Protein AF-A0A660L346-F1 (afdb_monomer_lite)

Structure (mmCIF, N/CA/C/O backbone):
data_AF-A0A660L346-F1
#
_entry.id   AF-A0A660L346-F1
#
loop_
_atom_site.group_PDB
_atom_site.id
_atom_site.type_symbol
_atom_site.label_atom_id
_atom_site.label_alt_id
_atom_site.label_comp_id
_atom_site.label_asym_id
_atom_site.label_entity_id
_atom_site.label_seq_id
_atom_site.pdbx_PDB_ins_code
_atom_site.Cartn_x
_atom_site.Cartn_y
_atom_site.Cartn_z
_atom_site.occupancy
_atom_site.B_iso_or_equiv
_atom_site.auth_seq_id
_atom_site.auth_comp_id
_atom_site.auth_asym_id
_atom_site.auth_atom_id
_atom_site.pdbx_PDB_model_num
ATOM 1 N N . MET A 1 1 ? 14.982 -7.086 4.900 1.00 79.62 1 MET A N 1
ATOM 2 C CA . MET A 1 1 ? 13.764 -7.040 5.743 1.00 79.62 1 MET A CA 1
ATOM 3 C C . MET A 1 1 ? 13.087 -8.394 5.639 1.00 79.62 1 MET A C 1
ATOM 5 O O . MET A 1 1 ? 12.382 -8.643 4.672 1.00 79.62 1 MET A O 1
ATOM 9 N N . THR A 1 2 ? 13.269 -9.256 6.639 1.00 86.12 2 THR A N 1
ATOM 10 C CA . THR A 1 2 ? 12.765 -10.635 6.571 1.00 86.12 2 THR A CA 1
ATOM 11 C C . THR A 1 2 ? 11.239 -10.721 6.733 1.00 86.12 2 THR A C 1
ATOM 13 O O . THR A 1 2 ? 10.626 -9.830 7.344 1.00 86.12 2 THR A O 1
ATOM 16 N N . PRO A 1 3 ? 10.594 -11.823 6.297 1.00 85.12 3 PRO A N 1
ATOM 17 C CA . PRO A 1 3 ? 9.156 -12.030 6.476 1.00 85.12 3 PRO A CA 1
ATOM 18 C C . PRO A 1 3 ? 8.691 -11.912 7.934 1.00 85.12 3 PRO A C 1
ATOM 20 O O . PRO A 1 3 ? 7.602 -11.389 8.193 1.00 85.12 3 PRO A O 1
ATOM 23 N N . ALA A 1 4 ? 9.516 -12.377 8.879 1.00 86.56 4 ALA A N 1
ATOM 24 C CA . ALA A 1 4 ? 9.255 -12.290 10.312 1.00 86.56 4 ALA A CA 1
ATOM 25 C C . ALA A 1 4 ? 9.285 -10.835 10.800 1.00 86.56 4 ALA A C 1
ATOM 27 O O . ALA A 1 4 ? 8.337 -10.393 11.454 1.00 86.56 4 ALA A O 1
ATOM 28 N N . ARG A 1 5 ? 10.307 -10.055 10.411 1.00 86.81 5 ARG A N 1
ATOM 29 C CA . ARG A 1 5 ? 10.391 -8.623 10.745 1.00 86.81 5 ARG A CA 1
ATOM 30 C C . ARG A 1 5 ? 9.214 -7.841 10.175 1.00 86.81 5 ARG A C 1
ATOM 32 O O . ARG A 1 5 ? 8.630 -7.042 10.901 1.00 86.81 5 ARG A O 1
ATOM 39 N N . LEU A 1 6 ? 8.797 -8.123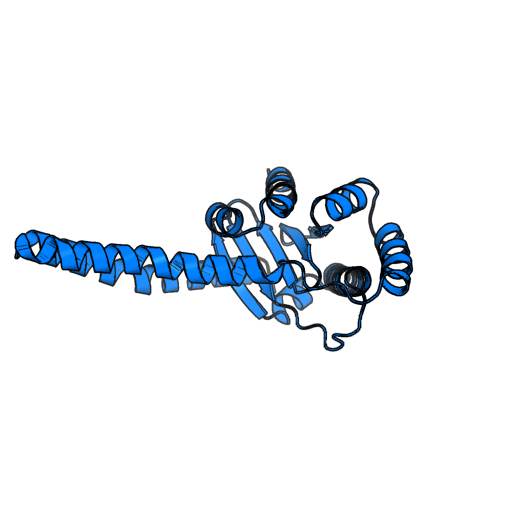 8.940 1.00 87.06 6 LEU A N 1
ATOM 40 C CA . LEU A 1 6 ? 7.619 -7.495 8.334 1.00 87.06 6 LEU A CA 1
ATOM 41 C C . LEU A 1 6 ? 6.352 -7.718 9.186 1.00 87.06 6 LEU A C 1
ATOM 43 O O . LEU A 1 6 ? 5.562 -6.794 9.399 1.00 87.06 6 LEU A O 1
ATOM 47 N N . SER A 1 7 ? 6.176 -8.936 9.715 1.00 87.81 7 SER A N 1
ATOM 48 C CA . SER A 1 7 ? 5.046 -9.275 10.588 1.00 87.81 7 SER A CA 1
ATOM 49 C C . SER A 1 7 ? 5.104 -8.534 11.928 1.00 87.81 7 SER A C 1
ATOM 51 O O . SER A 1 7 ? 4.085 -8.008 12.381 1.00 87.81 7 SER A O 1
ATOM 53 N N . THR A 1 8 ? 6.293 -8.410 12.525 1.00 88.25 8 THR A N 1
ATOM 54 C CA . THR A 1 8 ? 6.511 -7.644 13.756 1.00 88.25 8 THR A CA 1
ATOM 55 C C . THR A 1 8 ? 6.221 -6.165 13.531 1.00 88.25 8 THR A C 1
ATOM 57 O O . THR A 1 8 ? 5.455 -5.584 14.292 1.00 88.25 8 THR A O 1
ATOM 60 N N . TYR A 1 9 ? 6.715 -5.573 12.441 1.00 87.00 9 TYR A N 1
ATOM 61 C CA . TYR A 1 9 ? 6.409 -4.187 12.071 1.00 87.00 9 TYR A CA 1
ATOM 62 C C . TYR A 1 9 ? 4.904 -3.963 11.887 1.00 87.00 9 TYR A C 1
ATOM 64 O O . TYR A 1 9 ? 4.355 -2.982 12.387 1.00 87.00 9 TYR A O 1
ATOM 72 N N . ALA A 1 10 ? 4.204 -4.893 11.227 1.00 87.75 10 ALA A N 1
ATOM 73 C CA . ALA A 1 10 ? 2.752 -4.818 11.080 1.00 87.75 10 ALA A CA 1
ATOM 74 C C . ALA A 1 10 ? 2.022 -4.873 12.433 1.00 87.75 10 ALA A C 1
ATOM 76 O O . ALA A 1 10 ? 1.019 -4.174 12.622 1.00 87.75 10 ALA A O 1
ATOM 77 N N . ARG A 1 11 ? 2.500 -5.700 13.373 1.00 90.31 11 ARG A N 1
ATOM 78 C CA . ARG A 1 11 ? 1.961 -5.784 14.738 1.00 90.31 11 ARG A CA 1
ATOM 79 C C . ARG A 1 11 ? 2.219 -4.496 15.505 1.00 90.31 11 ARG A C 1
ATOM 81 O O . ARG A 1 11 ? 1.256 -3.941 16.020 1.00 90.31 11 ARG A O 1
ATOM 88 N N . SER A 1 12 ? 3.443 -3.975 15.494 1.00 90.25 12 SER A N 1
ATOM 89 C CA . SER A 1 12 ? 3.786 -2.694 16.122 1.00 90.25 12 SER A CA 1
ATOM 90 C C . SER A 1 12 ? 2.916 -1.560 15.589 1.00 90.25 12 SER A C 1
ATOM 92 O O . SER A 1 12 ? 2.326 -0.829 16.374 1.00 90.25 12 SER A O 1
ATOM 94 N N . TRP A 1 13 ? 2.716 -1.481 14.270 1.00 89.44 13 TRP A N 1
ATOM 95 C CA . TRP A 1 13 ? 1.821 -0.486 13.674 1.00 89.44 13 TRP A CA 1
ATOM 96 C C . TRP A 1 13 ? 0.377 -0.636 14.160 1.00 89.44 13 TRP A C 1
ATOM 98 O O . TRP A 1 13 ? -0.299 0.345 14.462 1.00 89.44 13 TRP A O 1
ATOM 108 N N . THR A 1 14 ? -0.100 -1.879 14.261 1.00 90.25 14 THR A N 1
ATOM 109 C CA . THR A 1 14 ? -1.443 -2.170 14.779 1.00 90.25 14 THR A CA 1
ATOM 110 C C . THR A 1 14 ? -1.557 -1.745 16.244 1.00 90.25 14 THR A C 1
ATOM 112 O O . THR A 1 14 ? -2.532 -1.095 16.600 1.00 90.25 14 THR A O 1
ATOM 115 N N . LEU A 1 15 ? -0.552 -2.050 17.070 1.00 92.94 15 LEU A N 1
ATOM 116 C CA . LEU A 1 15 ? -0.498 -1.664 18.479 1.00 92.94 15 LEU A CA 1
ATOM 117 C C . LEU A 1 15 ? -0.493 -0.144 18.648 1.00 92.94 15 LEU A C 1
ATOM 119 O O . LEU A 1 15 ? -1.268 0.366 19.448 1.00 92.94 15 LEU A O 1
ATOM 123 N N . THR A 1 16 ? 0.295 0.589 17.858 1.00 90.50 16 THR A N 1
ATOM 124 C CA . THR A 1 16 ? 0.295 2.059 17.883 1.00 90.50 16 THR A CA 1
ATOM 125 C C . THR A 1 16 ? -1.077 2.625 17.520 1.00 90.50 16 THR A C 1
ATOM 127 O O . THR A 1 16 ? -1.571 3.508 18.215 1.00 90.50 16 THR A O 1
ATOM 130 N N . MET A 1 17 ? -1.736 2.092 16.482 1.00 91.12 17 MET A N 1
ATOM 131 C CA . MET A 1 17 ? -3.095 2.524 16.127 1.00 91.12 17 MET A CA 1
ATOM 132 C C . MET A 1 17 ? -4.097 2.219 17.248 1.00 91.12 17 MET A C 1
ATOM 134 O O . MET A 1 17 ? -4.922 3.065 17.577 1.00 91.12 17 MET A O 1
ATOM 138 N N . VAL A 1 18 ? -4.027 1.030 17.854 1.00 92.81 18 VAL A N 1
ATOM 139 C CA . VAL A 1 18 ? -4.895 0.635 18.976 1.00 92.81 18 VAL A CA 1
ATOM 140 C C . VAL A 1 18 ? -4.677 1.557 20.176 1.00 92.81 18 VAL A C 1
ATOM 142 O O . VAL A 1 18 ? -5.651 2.059 20.728 1.00 92.81 18 VAL A O 1
ATOM 145 N N . ALA A 1 19 ? -3.423 1.851 20.524 1.00 93.94 19 ALA A N 1
ATOM 146 C CA . ALA A 1 19 ? -3.072 2.755 21.615 1.00 93.94 19 ALA A CA 1
ATOM 147 C C . ALA A 1 19 ? -3.569 4.193 21.387 1.00 93.94 19 ALA A C 1
ATOM 149 O O . ALA A 1 19 ? -3.865 4.889 22.350 1.00 93.94 19 ALA A O 1
ATOM 150 N N . GLN A 1 20 ? -3.699 4.636 20.133 1.00 91.38 20 GLN A N 1
ATOM 151 C CA . GLN A 1 20 ? -4.270 5.946 19.801 1.00 91.38 20 GLN A CA 1
ATOM 152 C C . GLN A 1 20 ? -5.808 5.945 19.807 1.00 91.38 20 GLN A C 1
ATOM 154 O O . GLN A 1 20 ? -6.429 6.910 20.243 1.00 91.38 20 GLN A O 1
ATOM 159 N N . VAL A 1 21 ? -6.437 4.876 19.311 1.00 94.06 21 VAL A N 1
ATOM 160 C CA . VAL A 1 21 ? -7.890 4.811 19.082 1.00 94.06 21 VAL A CA 1
ATOM 161 C C . VAL A 1 21 ? -8.665 4.407 20.337 1.00 94.06 21 VAL A C 1
ATOM 163 O O . VAL A 1 21 ? -9.704 4.999 20.625 1.00 94.06 21 VAL A O 1
ATOM 166 N N . VAL A 1 22 ? -8.182 3.415 21.092 1.00 95.94 22 VAL A N 1
ATOM 167 C CA . VAL A 1 22 ? -8.904 2.861 22.251 1.00 95.94 22 VAL A CA 1
ATOM 168 C C . VAL A 1 22 ? -9.164 3.909 23.336 1.00 95.94 22 VAL A C 1
ATOM 170 O O . VAL A 1 22 ? -10.310 3.984 23.775 1.00 95.94 22 VAL A O 1
ATOM 173 N N . PRO A 1 23 ? -8.198 4.763 23.735 1.00 96.62 23 PRO A N 1
ATOM 174 C CA . PRO A 1 23 ? -8.467 5.797 24.730 1.00 96.62 23 PRO A CA 1
ATOM 175 C C . PRO A 1 23 ? -9.565 6.772 24.294 1.00 96.62 23 PRO A C 1
ATOM 177 O O . PRO A 1 23 ? -10.434 7.106 25.092 1.00 96.62 23 PRO A O 1
ATOM 180 N N . LEU A 1 24 ? -9.587 7.177 23.018 1.00 94.19 24 LEU A N 1
ATOM 181 C CA . LEU A 1 24 ? -10.613 8.086 22.490 1.00 94.19 24 LEU A CA 1
ATOM 182 C C . LEU A 1 24 ? -12.011 7.462 22.552 1.00 94.19 24 LEU A C 1
ATOM 184 O O . LEU A 1 24 ? -12.966 8.122 22.958 1.00 94.19 24 LEU A O 1
ATOM 188 N N . VAL A 1 25 ? -12.128 6.183 22.188 1.00 95.44 25 VAL A N 1
ATOM 189 C CA . VAL A 1 25 ? -13.396 5.442 22.260 1.00 95.44 25 VAL A CA 1
ATOM 190 C C . VAL A 1 25 ? -13.829 5.231 23.713 1.00 95.44 25 VAL A C 1
ATOM 192 O O . VAL A 1 25 ? -15.001 5.418 24.028 1.00 95.44 25 VAL A O 1
ATOM 195 N N . ALA A 1 26 ? -12.895 4.889 24.605 1.00 96.12 26 ALA A N 1
ATOM 196 C CA . ALA A 1 26 ? -13.177 4.689 26.024 1.00 96.12 26 ALA A CA 1
ATOM 197 C C . ALA A 1 26 ? -13.684 5.977 26.689 1.00 96.12 26 ALA A C 1
ATOM 199 O O . ALA A 1 26 ? -14.695 5.950 27.387 1.00 96.12 26 ALA A O 1
ATOM 200 N N . VAL A 1 27 ? -13.040 7.118 26.416 1.00 95.69 27 VAL A N 1
ATOM 201 C CA . VAL A 1 27 ? -13.487 8.424 26.922 1.00 95.69 27 VAL A CA 1
ATOM 202 C C . VAL A 1 27 ? -14.844 8.805 26.329 1.00 95.69 27 VAL A C 1
ATOM 204 O O . VAL A 1 27 ? -15.707 9.281 27.061 1.00 95.69 27 VAL A O 1
ATOM 207 N N . ALA A 1 28 ? -15.082 8.557 25.037 1.00 93.81 28 ALA A N 1
ATOM 208 C CA . ALA A 1 28 ? -16.385 8.809 24.423 1.00 93.81 28 ALA A CA 1
ATOM 209 C C . ALA A 1 28 ? -17.509 8.000 25.096 1.00 93.81 28 ALA A C 1
ATOM 211 O O . ALA A 1 28 ? -18.559 8.558 25.411 1.00 93.81 28 ALA A O 1
ATOM 212 N N . ALA A 1 29 ? -17.279 6.710 25.361 1.00 94.19 29 ALA A N 1
ATOM 213 C CA . ALA A 1 29 ? -18.234 5.858 26.065 1.00 94.19 29 ALA A CA 1
ATOM 214 C C . ALA A 1 29 ? -18.486 6.359 27.496 1.00 94.19 29 ALA A C 1
ATOM 216 O O . ALA A 1 29 ? -19.639 6.506 27.898 1.00 94.19 29 ALA A O 1
ATOM 217 N N . LEU A 1 30 ? -17.418 6.700 28.226 1.00 95.62 30 LEU A N 1
ATOM 218 C CA . LEU A 1 30 ? -17.515 7.236 29.582 1.00 95.62 30 LEU A CA 1
ATOM 219 C C . LEU A 1 30 ? -18.351 8.525 29.621 1.00 95.62 30 LEU A C 1
ATOM 221 O O . LEU A 1 30 ? -19.259 8.642 30.442 1.00 95.62 30 LEU A O 1
ATOM 225 N N . LEU A 1 31 ? -18.111 9.458 28.695 1.00 92.62 31 LEU A N 1
ATOM 226 C CA . LEU A 1 31 ? -18.866 10.711 28.606 1.00 92.62 31 LEU A CA 1
ATOM 227 C C . LEU A 1 31 ? -20.364 10.476 28.405 1.00 92.62 31 LEU A C 1
ATOM 229 O O . LEU A 1 31 ? -21.167 11.089 29.102 1.00 92.62 31 LEU A O 1
ATOM 233 N N . VAL A 1 32 ? -20.743 9.566 27.504 1.00 92.88 32 VAL A N 1
ATOM 234 C CA . VAL A 1 32 ? -22.157 9.237 27.259 1.00 92.88 32 VAL A CA 1
ATOM 235 C C . VAL A 1 32 ? -22.801 8.599 28.491 1.00 92.88 32 VAL A C 1
ATOM 237 O O . VAL A 1 32 ? -23.946 8.921 28.801 1.00 92.88 32 VAL A O 1
ATOM 240 N N . THR A 1 33 ? -22.076 7.734 29.213 1.00 93.94 33 THR A N 1
ATOM 241 C CA . THR A 1 33 ? -22.603 7.083 30.425 1.00 93.94 33 THR A CA 1
ATOM 242 C C . THR A 1 33 ? -22.777 8.035 31.605 1.00 93.94 33 THR A C 1
ATOM 244 O O . THR A 1 33 ? -23.755 7.909 32.334 1.00 93.94 33 THR A O 1
ATOM 247 N N . LEU A 1 34 ? -21.852 8.983 31.801 1.00 93.88 34 LEU A N 1
ATOM 248 C CA . LEU A 1 34 ? -21.891 9.900 32.943 1.00 93.88 34 LEU A CA 1
ATOM 249 C C . LEU A 1 34 ? -22.807 11.099 32.698 1.00 93.88 34 LEU A C 1
ATOM 251 O O . LEU A 1 34 ? -23.472 11.559 33.622 1.00 93.88 34 LEU A O 1
ATOM 255 N N . HIS A 1 35 ? -22.813 11.642 31.478 1.00 92.19 35 HIS A N 1
ATOM 256 C CA . HIS A 1 35 ? -23.527 12.878 31.186 1.00 92.19 35 HIS A CA 1
ATOM 257 C C . HIS A 1 35 ? -24.035 12.895 29.733 1.00 92.19 35 HIS A C 1
ATOM 259 O O . HIS A 1 35 ? -23.292 13.273 28.827 1.00 92.19 35 HIS A O 1
ATOM 265 N N . PRO A 1 36 ? -25.317 12.575 29.469 1.00 84.50 36 PRO A N 1
ATOM 266 C CA . PRO A 1 36 ? -25.854 12.460 28.106 1.00 84.50 36 PRO A CA 1
ATOM 267 C C . PRO A 1 36 ? -25.703 13.732 27.259 1.00 84.50 36 PRO A C 1
ATOM 269 O O . PRO A 1 36 ? -25.529 13.663 26.046 1.00 84.50 36 PRO A O 1
ATOM 272 N N . VAL A 1 37 ? -25.694 14.909 27.895 1.00 89.31 37 VAL A N 1
ATOM 273 C CA . VAL A 1 37 ? -25.454 16.203 27.223 1.00 89.31 37 VAL A CA 1
ATOM 274 C C . VAL A 1 37 ? -24.047 16.282 26.604 1.00 89.31 37 VAL A C 1
ATOM 276 O O . VAL A 1 37 ? -23.843 16.981 25.613 1.00 89.31 37 VAL A O 1
ATOM 279 N N . ALA A 1 38 ? -23.079 15.507 27.108 1.00 90.62 38 ALA A N 1
ATOM 280 C CA . ALA A 1 38 ? -21.740 15.398 26.533 1.00 90.62 38 ALA A CA 1
ATOM 281 C C . ALA A 1 38 ? -21.688 14.540 25.250 1.00 90.62 38 ALA A C 1
ATOM 283 O O . ALA A 1 38 ? -20.604 14.333 24.701 1.00 90.62 38 ALA A O 1
ATOM 284 N N . ALA A 1 39 ? -22.832 14.073 24.728 1.00 90.56 39 ALA A N 1
ATOM 285 C CA . ALA A 1 39 ? -22.905 13.294 23.491 1.00 90.56 39 ALA A CA 1
ATOM 286 C C . ALA A 1 39 ? -22.208 13.980 22.305 1.00 90.56 39 ALA A C 1
ATOM 288 O O . ALA A 1 39 ? -21.531 13.312 21.526 1.00 90.56 39 ALA A O 1
ATOM 289 N N . VAL A 1 40 ? -22.294 15.311 22.192 1.00 91.75 40 VAL A N 1
ATOM 290 C CA . VAL A 1 40 ? -21.596 16.065 21.133 1.00 91.75 40 VAL A CA 1
ATOM 291 C C . VAL A 1 40 ? -20.077 15.879 21.231 1.00 91.75 40 VAL A C 1
ATOM 293 O O . VAL A 1 40 ? -19.415 15.612 20.228 1.00 91.75 40 VAL A O 1
ATOM 296 N N . VAL A 1 41 ? -19.518 15.947 22.441 1.00 94.25 41 VAL A N 1
ATOM 297 C CA . VAL A 1 41 ? -18.080 15.746 22.681 1.00 94.25 41 VAL A CA 1
ATOM 298 C C . VAL A 1 41 ? -17.682 14.297 22.391 1.00 94.25 41 VAL A C 1
ATOM 300 O O . VAL A 1 41 ? -16.666 14.057 21.740 1.00 94.25 41 VAL A O 1
ATOM 303 N N . ALA A 1 42 ? -18.506 13.327 22.795 1.00 92.88 42 ALA A N 1
ATOM 304 C CA . ALA A 1 42 ? -18.280 11.917 22.487 1.00 92.88 42 ALA A CA 1
ATOM 305 C C . ALA A 1 42 ? -18.243 11.655 20.970 1.00 92.88 42 ALA A C 1
ATOM 307 O O . ALA A 1 42 ? -17.345 10.965 20.486 1.00 92.88 42 ALA A O 1
ATOM 308 N N . VAL A 1 43 ? -19.151 12.264 20.197 1.00 95.06 43 VAL A N 1
ATOM 309 C CA . VAL A 1 43 ? -19.145 12.186 18.726 1.00 95.06 43 VAL A CA 1
ATOM 310 C C . VAL A 1 43 ? -17.852 12.762 18.145 1.00 95.06 43 VAL A C 1
ATOM 312 O O . VAL A 1 43 ? -17.255 12.146 17.261 1.00 95.06 43 VAL A O 1
ATOM 315 N N . ILE A 1 44 ? -17.369 13.896 18.662 1.00 95.19 44 ILE A N 1
ATOM 316 C CA . ILE A 1 44 ? -16.095 14.489 18.227 1.00 95.19 44 ILE A CA 1
ATOM 317 C C . ILE A 1 44 ? -14.922 13.539 18.514 1.00 95.19 44 ILE A C 1
ATOM 319 O O . ILE A 1 44 ? -14.061 13.355 17.652 1.00 95.19 44 ILE A O 1
ATOM 323 N N . LEU A 1 45 ? -14.877 12.896 19.682 1.00 94.56 45 LEU A N 1
ATOM 324 C CA . LEU A 1 45 ? -13.822 11.929 20.017 1.00 94.56 45 LEU A CA 1
ATOM 325 C C . LEU A 1 45 ? -13.853 10.698 19.104 1.00 94.56 45 LEU A C 1
ATOM 327 O O . LEU A 1 45 ? -12.806 10.271 18.614 1.00 94.56 45 LEU A O 1
ATOM 331 N N . LEU A 1 46 ? -15.042 10.167 18.807 1.00 94.62 46 LEU A N 1
ATOM 332 C CA . LEU A 1 46 ? -15.205 9.072 17.847 1.00 94.62 46 LEU A CA 1
ATOM 333 C C . LEU A 1 46 ? -14.783 9.491 16.432 1.00 94.62 46 LEU A C 1
ATOM 335 O O . LEU A 1 46 ? -14.150 8.711 15.716 1.00 94.62 46 LEU A O 1
ATOM 339 N N . ALA A 1 47 ? -15.055 10.738 16.042 1.00 94.94 47 ALA A N 1
ATOM 340 C CA . ALA A 1 47 ? -14.564 11.284 14.784 1.00 94.94 47 ALA A CA 1
ATOM 341 C C . ALA A 1 47 ? -13.025 11.315 14.750 1.00 94.94 47 ALA A C 1
ATOM 343 O O . ALA A 1 47 ? -12.438 10.883 13.760 1.00 94.94 47 ALA A O 1
ATOM 344 N N . HIS A 1 48 ?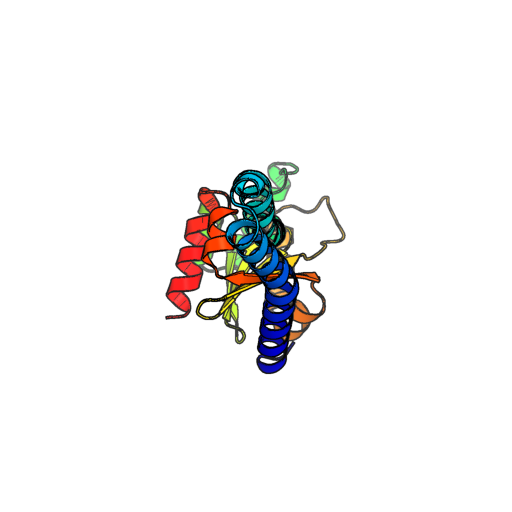 -12.351 11.723 15.831 1.00 92.56 48 HIS A N 1
ATOM 345 C CA . HIS A 1 48 ? -10.883 11.682 15.919 1.00 92.56 48 HIS A CA 1
ATOM 346 C C . HIS A 1 48 ? -10.336 10.251 15.854 1.00 92.56 48 HIS A C 1
ATOM 348 O O . HIS A 1 48 ? -9.401 9.980 15.095 1.00 92.56 48 HIS A O 1
ATOM 354 N N . ALA A 1 49 ? -10.968 9.324 16.579 1.00 92.69 49 ALA A N 1
ATOM 355 C CA . ALA A 1 49 ? -10.642 7.901 16.558 1.00 92.69 49 ALA A CA 1
ATOM 356 C C . ALA A 1 49 ? -10.726 7.308 15.138 1.00 92.69 49 ALA A C 1
ATOM 358 O O . ALA A 1 49 ? -9.954 6.418 14.779 1.00 92.69 49 ALA A O 1
ATOM 359 N N . TRP A 1 50 ? -11.624 7.832 14.301 1.00 91.94 50 TRP A N 1
ATOM 360 C CA . TRP A 1 50 ? -11.739 7.448 12.897 1.00 91.94 50 TRP A CA 1
ATOM 361 C C . TRP A 1 50 ? -10.752 8.176 11.971 1.00 91.94 50 TRP A C 1
ATOM 363 O O . TRP A 1 50 ? -10.168 7.555 11.080 1.00 91.94 50 TRP A O 1
ATOM 373 N N . VAL A 1 51 ? -10.559 9.486 12.156 1.00 93.44 51 VAL A N 1
ATOM 374 C CA . VAL A 1 51 ? -9.723 10.334 11.290 1.00 93.44 51 VAL A CA 1
ATOM 375 C C . VAL A 1 51 ? -8.254 9.922 11.348 1.00 93.44 51 VAL A C 1
ATOM 377 O O . VAL A 1 51 ? -7.616 9.859 10.297 1.00 93.44 51 VAL A O 1
ATOM 380 N N . ILE A 1 52 ? -7.726 9.591 12.531 1.00 90.44 52 ILE A N 1
ATOM 381 C CA . ILE A 1 52 ? -6.304 9.264 12.721 1.00 90.44 52 ILE A CA 1
ATOM 382 C C . ILE A 1 52 ? -5.857 8.097 11.811 1.00 90.44 52 ILE A C 1
ATOM 384 O O . ILE A 1 52 ? -4.990 8.327 10.958 1.00 90.44 52 ILE A O 1
ATOM 388 N N . PRO A 1 53 ? -6.457 6.885 11.868 1.00 89.62 53 PRO A N 1
ATOM 389 C CA . PRO A 1 53 ? -6.108 5.793 10.952 1.00 89.62 53 PRO A CA 1
ATOM 390 C C . PRO A 1 53 ? -6.226 6.174 9.473 1.00 89.62 53 PRO A C 1
ATOM 392 O O . PRO A 1 53 ? -5.457 5.707 8.629 1.00 89.62 53 PRO A O 1
ATOM 395 N N . GLU A 1 54 ? -7.176 7.048 9.156 1.00 93.19 54 GLU A N 1
ATOM 396 C CA . GLU A 1 54 ? -7.466 7.449 7.790 1.00 93.19 54 GLU A CA 1
ATOM 397 C C . GLU A 1 54 ? -6.458 8.442 7.217 1.00 93.19 54 GLU A C 1
ATOM 399 O O . GLU A 1 54 ? -6.222 8.431 6.004 1.00 93.19 54 GLU A O 1
ATOM 404 N N . LEU A 1 55 ? -5.832 9.255 8.070 1.00 92.44 55 LEU A N 1
ATOM 405 C CA . LEU A 1 55 ? -4.693 10.095 7.715 1.00 92.44 55 LEU A CA 1
ATOM 406 C C . LEU A 1 55 ? -3.458 9.242 7.421 1.00 92.44 55 LEU A C 1
ATOM 408 O O . LEU A 1 55 ? -2.809 9.456 6.395 1.00 92.44 55 LEU A O 1
ATOM 412 N N . TYR A 1 56 ? -3.175 8.232 8.248 1.00 91.38 56 TYR A N 1
ATOM 413 C CA . TYR A 1 56 ? -2.079 7.293 7.995 1.00 91.38 56 TYR A CA 1
ATOM 414 C C . TYR A 1 56 ? -2.302 6.489 6.708 1.00 91.38 56 TYR A C 1
ATOM 416 O O . TYR A 1 56 ? -1.394 6.387 5.883 1.00 91.38 56 TYR A O 1
ATOM 424 N N . ALA A 1 57 ? -3.522 6.001 6.464 1.00 92.56 57 ALA A N 1
ATOM 425 C CA . ALA A 1 57 ? -3.861 5.330 5.209 1.00 92.56 57 ALA A CA 1
ATOM 426 C C . ALA A 1 57 ? -3.743 6.268 3.995 1.00 92.56 57 ALA A C 1
ATOM 428 O O . ALA A 1 57 ? -3.296 5.849 2.929 1.00 92.56 57 ALA A O 1
ATOM 429 N N . ASN A 1 58 ? -4.103 7.548 4.142 1.00 93.31 58 ASN A N 1
ATOM 430 C CA . ASN A 1 58 ? -3.915 8.550 3.093 1.00 93.31 58 ASN A CA 1
ATOM 431 C C . ASN A 1 58 ? -2.428 8.833 2.829 1.00 93.31 58 ASN A C 1
ATOM 433 O O . ASN A 1 58 ? -2.038 8.979 1.673 1.00 93.31 58 ASN A O 1
ATOM 437 N N . ARG A 1 59 ? -1.586 8.870 3.871 1.00 91.56 59 ARG A N 1
ATOM 438 C CA . ARG A 1 59 ? -0.124 8.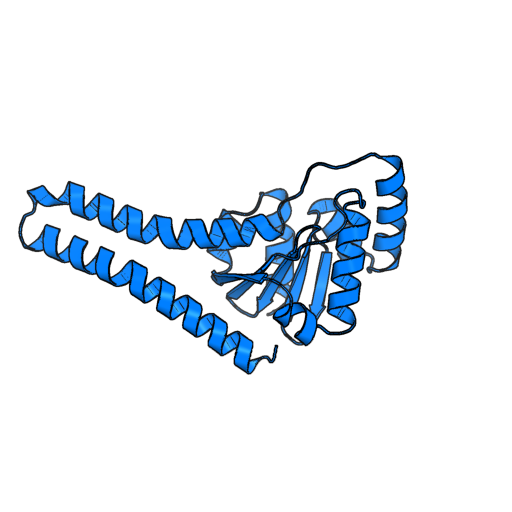974 3.729 1.00 91.56 59 ARG A CA 1
ATOM 439 C C . ARG A 1 59 ? 0.437 7.778 2.964 1.00 91.56 59 ARG A C 1
ATOM 441 O O . ARG A 1 59 ? 1.200 7.978 2.027 1.00 91.56 59 ARG A O 1
ATOM 448 N N . GLY A 1 60 ? -0.014 6.571 3.303 1.00 91.50 60 GLY A N 1
ATOM 449 C CA . GLY A 1 60 ? 0.326 5.347 2.583 1.00 91.50 60 GLY A CA 1
ATOM 450 C C . GLY A 1 60 ? -0.114 5.373 1.117 1.00 91.50 60 GLY A C 1
ATOM 451 O O . GLY A 1 60 ? 0.683 5.100 0.234 1.00 91.50 60 GLY A O 1
ATOM 452 N N . ALA A 1 61 ? -1.349 5.785 0.823 1.00 92.25 61 ALA A N 1
ATOM 453 C CA . ALA A 1 61 ? -1.840 5.884 -0.554 1.00 92.25 61 ALA A CA 1
ATOM 454 C C . ALA A 1 61 ? -1.096 6.942 -1.390 1.00 92.25 61 ALA A C 1
ATOM 456 O O . ALA A 1 61 ? -0.982 6.799 -2.604 1.00 92.25 61 ALA A O 1
ATOM 457 N N . LYS A 1 62 ? -0.580 8.007 -0.760 1.00 92.19 62 LYS A N 1
ATOM 458 C CA . LYS A 1 62 ? 0.192 9.055 -1.444 1.00 92.19 62 LYS A CA 1
ATOM 459 C C . LYS A 1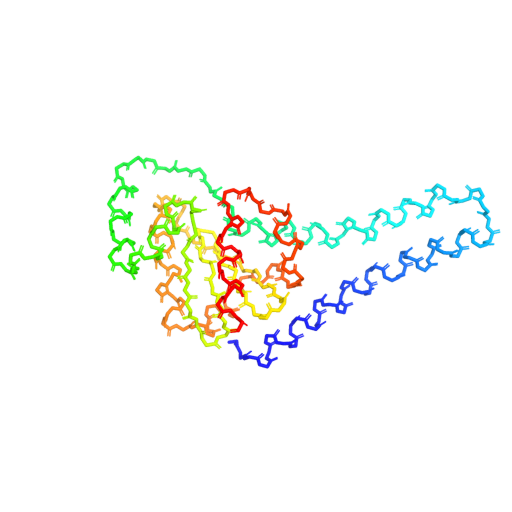 62 ? 1.537 8.566 -1.991 1.00 92.19 62 LYS A C 1
ATOM 461 O O . LYS A 1 62 ? 2.038 9.217 -2.899 1.00 92.19 62 LYS A O 1
ATOM 466 N N . VAL A 1 63 ? 2.091 7.448 -1.507 1.00 91.06 63 VAL A N 1
ATOM 467 C CA . VAL A 1 63 ? 3.402 6.951 -1.981 1.00 91.06 63 VAL A CA 1
ATOM 468 C C . VAL A 1 63 ? 3.381 6.489 -3.439 1.00 91.06 63 VAL A C 1
ATOM 470 O O . VAL A 1 63 ? 4.424 6.431 -4.070 1.00 91.06 63 VAL A O 1
ATOM 473 N N . VAL A 1 64 ? 2.198 6.192 -3.982 1.00 90.94 64 VAL A N 1
ATOM 474 C CA . VAL A 1 64 ? 2.019 5.761 -5.377 1.00 90.94 64 VAL A CA 1
ATOM 475 C C . VAL A 1 64 ? 1.158 6.723 -6.194 1.00 90.94 64 VAL A C 1
ATOM 477 O O . VAL A 1 64 ? 0.759 6.401 -7.311 1.00 90.94 64 VAL A O 1
ATOM 480 N N . LYS A 1 65 ? 0.822 7.903 -5.654 1.00 84.44 65 LYS A N 1
ATOM 481 C CA . LYS A 1 65 ? 0.041 8.878 -6.422 1.00 84.44 65 LYS A CA 1
ATOM 482 C C . LYS A 1 65 ? 0.880 9.426 -7.579 1.00 84.44 65 LYS A C 1
ATOM 484 O O . LYS A 1 65 ? 2.045 9.745 -7.343 1.00 84.44 65 LYS A O 1
ATOM 489 N N . PRO A 1 66 ? 0.283 9.594 -8.774 1.00 79.94 66 PRO A N 1
ATOM 490 C CA . PRO A 1 66 ? 0.988 10.187 -9.897 1.00 79.94 66 PRO A CA 1
ATOM 491 C C . PRO A 1 66 ? 1.445 11.605 -9.550 1.00 79.94 66 PRO A C 1
ATOM 493 O O . PRO A 1 66 ? 0.712 12.372 -8.916 1.00 79.94 66 PRO A O 1
ATOM 496 N N . ARG A 1 67 ? 2.653 11.938 -9.973 1.00 78.75 67 ARG A N 1
ATOM 497 C CA . ARG A 1 67 ? 3.259 13.261 -9.987 1.00 78.75 67 ARG A CA 1
ATOM 498 C C . ARG A 1 67 ? 3.040 13.891 -11.361 1.00 78.75 67 ARG A C 1
ATOM 500 O O . ARG A 1 67 ? 2.645 13.232 -12.323 1.00 78.75 67 ARG A O 1
ATOM 507 N N . ALA A 1 68 ? 3.240 15.203 -11.435 1.00 68.88 68 ALA A N 1
ATOM 508 C CA . ALA A 1 68 ? 3.170 15.918 -12.702 1.00 68.88 68 ALA A CA 1
ATOM 509 C C . ALA A 1 68 ? 4.255 15.389 -13.657 1.00 68.88 68 ALA A C 1
ATOM 511 O O . ALA A 1 68 ? 5.403 15.206 -13.250 1.00 68.88 68 ALA A O 1
ATOM 512 N N . ARG A 1 69 ? 3.874 15.122 -14.911 1.00 67.56 69 ARG A N 1
ATOM 513 C CA . ARG A 1 69 ? 4.794 14.655 -15.955 1.00 67.56 69 ARG A CA 1
ATOM 514 C C . ARG A 1 69 ? 5.681 15.806 -16.424 1.00 67.56 69 ARG A C 1
ATOM 516 O O . ARG A 1 69 ? 5.202 16.927 -16.567 1.00 67.56 69 ARG A O 1
ATOM 523 N N . MET A 1 70 ? 6.949 15.505 -16.685 1.00 64.50 70 MET A N 1
ATOM 524 C CA . MET A 1 70 ? 7.939 16.446 -17.209 1.00 64.50 70 MET A CA 1
ATOM 525 C C . MET A 1 70 ? 8.294 16.021 -18.638 1.00 64.50 70 MET A C 1
ATOM 527 O O . MET A 1 70 ? 8.983 15.023 -18.799 1.00 64.50 70 MET A O 1
ATOM 531 N N . GLY A 1 71 ? 7.816 16.761 -19.647 1.00 67.94 71 GLY A N 1
ATOM 532 C CA . GLY A 1 71 ? 8.141 16.550 -21.070 1.00 67.94 71 GLY A CA 1
ATOM 533 C C . GLY A 1 71 ? 7.604 15.246 -21.687 1.00 67.94 71 GLY A C 1
ATOM 534 O O . GLY A 1 71 ? 7.597 14.192 -21.062 1.00 67.94 71 GLY A O 1
ATOM 535 N N . GLU A 1 72 ? 7.138 15.296 -22.936 1.00 74.50 72 GLU A N 1
ATOM 536 C CA . GLU A 1 72 ? 6.556 14.114 -23.598 1.00 74.50 72 GLU A CA 1
ATOM 537 C C . GLU A 1 72 ? 7.606 13.193 -24.237 1.00 74.50 72 GLU A C 1
ATOM 539 O O . GLU A 1 72 ? 7.435 11.972 -24.224 1.00 74.50 72 GLU A O 1
ATOM 544 N N . ASP A 1 73 ? 8.703 13.750 -24.758 1.00 80.81 73 ASP A N 1
ATOM 545 C CA . ASP A 1 73 ? 9.697 12.971 -25.508 1.00 80.81 73 ASP A CA 1
ATOM 546 C C . ASP A 1 73 ? 10.576 12.074 -24.615 1.00 80.81 73 ASP A C 1
ATOM 548 O O . ASP A 1 73 ? 10.677 10.879 -24.912 1.00 80.81 73 ASP A O 1
ATOM 552 N N . PRO A 1 74 ? 11.144 12.552 -23.485 1.00 83.44 74 PRO A N 1
ATOM 553 C CA . PRO A 1 74 ? 11.901 11.690 -22.572 1.00 83.44 74 PRO A CA 1
ATOM 554 C C . PRO A 1 74 ? 11.033 10.591 -21.946 1.00 83.44 74 PRO A C 1
ATOM 556 O O . PRO A 1 74 ? 11.483 9.460 -21.769 1.00 83.44 74 PRO A O 1
ATOM 559 N N . GLU A 1 75 ? 9.764 10.899 -21.657 1.00 88.12 75 GLU A N 1
ATOM 560 C CA . GLU A 1 75 ? 8.811 9.929 -21.118 1.00 88.12 75 GLU A CA 1
ATOM 561 C C . GLU A 1 75 ? 8.494 8.821 -22.124 1.00 88.12 75 GLU A C 1
ATOM 563 O O . GLU A 1 75 ? 8.365 7.666 -21.728 1.00 88.12 75 GLU A O 1
ATOM 568 N N . ARG A 1 76 ? 8.408 9.131 -23.423 1.00 87.44 76 ARG A N 1
ATOM 569 C CA . ARG A 1 76 ? 8.140 8.126 -24.461 1.00 87.44 76 ARG A CA 1
ATOM 570 C C . ARG A 1 76 ? 9.256 7.086 -24.550 1.00 87.44 76 ARG A C 1
ATOM 572 O O . ARG A 1 76 ? 8.963 5.894 -24.619 1.00 87.44 76 ARG A O 1
ATOM 579 N N . THR A 1 77 ? 10.511 7.529 -24.515 1.00 88.69 77 THR A N 1
ATOM 580 C CA . THR A 1 77 ? 11.682 6.639 -24.534 1.00 88.69 77 THR A CA 1
ATOM 581 C C . THR A 1 77 ? 11.757 5.795 -23.264 1.00 88.69 77 THR A C 1
ATOM 583 O O . THR A 1 77 ? 11.867 4.573 -23.345 1.00 88.69 77 THR A O 1
ATOM 586 N N . ALA A 1 78 ? 11.608 6.424 -22.095 1.00 88.62 78 ALA A N 1
ATOM 587 C CA . ALA A 1 78 ? 11.601 5.736 -20.804 1.00 88.62 78 ALA A CA 1
ATOM 588 C C . ALA A 1 78 ? 10.464 4.706 -20.694 1.00 88.62 78 ALA A C 1
ATOM 590 O O . ALA A 1 78 ? 10.638 3.623 -20.137 1.00 88.62 78 ALA A O 1
ATOM 591 N N . LEU A 1 79 ? 9.292 5.014 -21.257 1.00 89.31 79 LEU A N 1
ATOM 592 C CA . LEU A 1 79 ? 8.160 4.092 -21.301 1.00 89.31 79 LEU A CA 1
ATOM 593 C C . LEU A 1 79 ? 8.437 2.884 -22.206 1.00 89.31 79 LEU A C 1
ATOM 595 O O . LEU A 1 79 ? 7.969 1.787 -21.902 1.00 89.31 79 LEU A O 1
ATOM 599 N N . GLY A 1 80 ? 9.196 3.071 -23.292 1.00 89.62 80 GLY A N 1
ATOM 600 C CA . GLY A 1 80 ? 9.699 1.978 -24.126 1.00 89.62 80 GLY A CA 1
ATOM 601 C C . GLY A 1 80 ? 10.569 1.017 -23.318 1.00 89.62 80 GLY A C 1
ATOM 602 O O . GLY A 1 80 ? 10.242 -0.162 -23.227 1.00 89.62 80 GLY A O 1
ATOM 603 N N . LEU A 1 81 ? 11.585 1.549 -22.629 1.00 89.38 81 LEU A N 1
ATOM 604 C CA . LEU A 1 81 ? 12.491 0.768 -21.776 1.00 89.38 81 LEU A CA 1
ATOM 605 C C . LEU A 1 81 ? 11.757 0.051 -20.638 1.00 89.38 81 LEU A C 1
ATOM 607 O O . LEU A 1 81 ? 11.974 -1.136 -20.403 1.00 89.38 81 LEU A O 1
ATOM 611 N N . LEU A 1 82 ? 10.850 0.743 -19.941 1.00 92.50 82 LEU A N 1
ATOM 612 C CA . LEU A 1 82 ? 10.018 0.116 -18.913 1.00 92.50 82 LEU A CA 1
ATOM 613 C C . LEU A 1 82 ? 9.162 -1.007 -19.509 1.00 92.50 82 LEU A C 1
ATOM 615 O O . LEU A 1 82 ? 8.998 -2.047 -18.877 1.00 92.50 82 LEU A O 1
ATOM 619 N N . GLY A 1 83 ? 8.635 -0.799 -20.717 1.00 91.31 83 GLY A N 1
ATOM 620 C CA . GLY A 1 83 ? 7.878 -1.790 -21.470 1.00 91.31 83 GLY A CA 1
ATOM 621 C C . GLY A 1 83 ? 8.680 -3.042 -21.821 1.00 91.31 83 GLY A C 1
ATOM 622 O O . GLY A 1 83 ? 8.081 -4.110 -21.858 1.00 91.31 83 GLY A O 1
ATOM 623 N N . ASP A 1 84 ? 9.992 -2.923 -22.029 1.00 92.00 84 ASP A N 1
ATOM 624 C CA . ASP A 1 84 ? 10.890 -4.057 -22.285 1.00 92.00 84 ASP A CA 1
ATOM 625 C C . ASP A 1 84 ? 11.275 -4.798 -20.989 1.00 92.00 84 ASP A C 1
ATOM 627 O O . ASP A 1 84 ? 11.492 -6.009 -20.995 1.00 92.00 84 ASP A O 1
ATOM 631 N N . LEU A 1 85 ? 11.313 -4.094 -19.849 1.00 92.44 85 LEU A N 1
ATOM 632 C CA . LEU A 1 85 ? 11.598 -4.677 -18.528 1.00 92.44 85 LEU A CA 1
ATOM 633 C C . LEU A 1 85 ? 10.431 -5.479 -17.934 1.00 92.44 85 LEU A C 1
ATOM 635 O O . LEU A 1 85 ? 10.631 -6.267 -16.996 1.00 92.44 85 LEU A O 1
ATOM 639 N N . VAL A 1 86 ? 9.209 -5.248 -18.413 1.00 93.19 86 VAL A N 1
ATOM 640 C CA . VAL A 1 86 ? 7.985 -5.853 -17.877 1.00 93.19 86 VAL A CA 1
ATOM 641 C C . VAL A 1 86 ? 7.260 -6.664 -18.948 1.00 93.19 86 VAL A C 1
ATOM 643 O O . VAL A 1 86 ? 7.268 -6.332 -20.125 1.00 93.19 86 VAL A O 1
ATOM 646 N N . GLY A 1 87 ? 6.582 -7.736 -18.539 1.00 89.19 87 GLY A N 1
ATOM 647 C CA . GLY A 1 87 ? 5.748 -8.516 -19.455 1.00 89.19 87 GLY A CA 1
ATOM 648 C C . GLY A 1 87 ? 4.516 -7.746 -19.951 1.00 89.19 87 GLY A C 1
ATOM 649 O O . GLY A 1 87 ? 4.138 -6.705 -19.405 1.00 89.19 87 GLY A O 1
ATOM 650 N N . HIS A 1 88 ? 3.839 -8.309 -20.955 1.00 88.81 88 HIS A N 1
ATOM 651 C CA . HIS A 1 88 ? 2.668 -7.704 -21.600 1.00 88.81 88 HIS A CA 1
ATOM 652 C C . HIS A 1 88 ? 1.560 -7.305 -20.605 1.00 88.81 88 HIS A C 1
ATOM 654 O O . HIS A 1 88 ? 1.104 -6.162 -20.619 1.00 88.81 88 HIS A O 1
ATOM 660 N N . ASP A 1 89 ? 1.198 -8.194 -19.678 1.00 87.81 89 ASP A N 1
ATOM 661 C CA . ASP A 1 89 ? 0.129 -7.943 -18.698 1.00 87.81 89 ASP A CA 1
ATOM 662 C C . ASP A 1 89 ? 0.475 -6.803 -17.728 1.00 87.81 89 ASP A C 1
ATOM 664 O O . ASP A 1 89 ? -0.359 -5.951 -17.405 1.00 87.81 89 ASP A O 1
ATOM 668 N N . ALA A 1 90 ? 1.730 -6.758 -17.272 1.00 89.12 90 ALA A N 1
ATOM 669 C CA . ALA A 1 90 ? 2.220 -5.717 -16.374 1.00 89.12 90 ALA A CA 1
ATOM 670 C C . ALA A 1 90 ? 2.285 -4.357 -17.085 1.00 89.12 90 ALA A C 1
ATOM 672 O O . ALA A 1 90 ? 1.923 -3.336 -16.493 1.00 89.12 90 ALA A O 1
ATOM 673 N N . ARG A 1 91 ? 2.663 -4.345 -18.369 1.00 91.44 91 ARG A N 1
ATOM 674 C CA . ARG A 1 91 ? 2.634 -3.152 -19.223 1.00 91.44 91 ARG A CA 1
ATOM 675 C C . ARG A 1 91 ? 1.213 -2.634 -19.419 1.00 91.44 91 ARG A C 1
ATOM 677 O O . ARG A 1 91 ? 0.972 -1.435 -19.286 1.00 91.44 91 ARG A O 1
ATOM 684 N N . GLU A 1 92 ? 0.263 -3.518 -19.708 1.00 92.44 92 GLU A N 1
ATOM 685 C CA . GLU A 1 92 ? -1.140 -3.148 -19.895 1.00 92.44 92 GLU A CA 1
ATOM 686 C C . GLU A 1 92 ? -1.747 -2.590 -18.593 1.00 92.44 92 GLU A C 1
ATOM 688 O O . GLU A 1 92 ? -2.425 -1.554 -18.584 1.00 92.44 92 GLU A O 1
ATOM 693 N N . LEU A 1 93 ? -1.437 -3.221 -17.455 1.00 93.19 93 LEU A N 1
ATOM 694 C CA . LEU A 1 93 ? -1.831 -2.724 -16.140 1.00 93.19 93 LEU A CA 1
ATOM 695 C C . LEU A 1 93 ? -1.207 -1.356 -15.836 1.00 93.19 93 LEU A C 1
ATOM 697 O O . LEU A 1 93 ? -1.912 -0.470 -15.340 1.00 93.19 93 LEU A O 1
ATOM 701 N N . HIS A 1 94 ? 0.067 -1.153 -16.170 1.00 94.19 94 HIS A N 1
ATOM 702 C CA . HIS A 1 94 ? 0.745 0.129 -16.015 1.00 94.19 94 HIS A CA 1
ATOM 703 C C . HIS A 1 94 ? 0.114 1.219 -16.889 1.00 94.19 94 HIS A C 1
ATOM 705 O O . HIS A 1 94 ? -0.202 2.292 -16.379 1.00 94.19 94 HIS A O 1
ATOM 711 N N . ALA A 1 95 ? -0.192 0.944 -18.158 1.00 91.69 95 ALA A N 1
ATOM 712 C CA . ALA A 1 95 ? -0.865 1.906 -19.033 1.00 91.69 95 ALA A CA 1
ATOM 713 C C . ALA A 1 95 ? -2.220 2.362 -18.454 1.00 91.69 95 ALA A C 1
ATOM 715 O O . ALA A 1 95 ? -2.555 3.555 -18.436 1.00 91.69 95 ALA A O 1
ATOM 716 N N . ARG A 1 96 ? -2.993 1.420 -17.898 1.00 92.38 96 ARG A N 1
ATOM 717 C CA . ARG A 1 96 ? -4.292 1.720 -17.280 1.00 92.38 96 ARG A CA 1
ATOM 718 C C . ARG A 1 96 ? -4.179 2.422 -15.937 1.00 92.38 96 ARG A C 1
ATOM 720 O O . ARG A 1 96 ? -4.989 3.300 -15.665 1.00 92.38 96 ARG A O 1
ATOM 727 N N . THR A 1 97 ? -3.222 2.061 -15.089 1.00 93.94 97 THR A N 1
ATOM 728 C CA . THR A 1 97 ? -3.241 2.442 -13.663 1.00 93.94 97 THR A CA 1
ATOM 729 C C . THR A 1 97 ? -2.087 3.351 -13.239 1.00 93.94 97 THR A C 1
ATOM 731 O O . THR A 1 97 ? -2.188 4.034 -12.222 1.00 93.94 97 THR A O 1
ATOM 734 N N . GLY A 1 98 ? -1.012 3.400 -14.020 1.00 93.00 98 GLY A N 1
ATOM 735 C CA . GLY A 1 98 ? 0.255 4.040 -13.673 1.00 93.00 98 GLY A CA 1
ATOM 736 C C . GLY A 1 98 ? 1.117 3.226 -12.705 1.00 93.00 98 GLY A C 1
ATOM 737 O O . GLY A 1 98 ? 2.121 3.743 -12.229 1.00 93.00 98 GLY A O 1
ATOM 738 N N . LEU A 1 99 ? 0.740 1.980 -12.393 1.00 95.56 99 LEU A N 1
ATOM 739 C CA . LEU A 1 99 ? 1.444 1.107 -11.450 1.00 95.56 99 LEU A CA 1
ATOM 740 C C . LEU A 1 99 ? 1.886 -0.180 -12.137 1.00 95.56 99 LEU A C 1
ATOM 742 O O . LEU A 1 99 ? 1.120 -0.771 -12.896 1.00 95.56 99 LEU A O 1
ATOM 746 N N . VAL A 1 100 ? 3.107 -0.613 -11.841 1.00 96.25 100 VAL A N 1
ATOM 747 C CA . VAL A 1 100 ? 3.643 -1.902 -12.287 1.00 96.25 100 VAL A CA 1
ATOM 748 C C . VAL A 1 100 ? 3.451 -2.921 -11.175 1.00 96.25 100 VAL A C 1
ATOM 750 O O . VAL A 1 100 ? 3.752 -2.639 -10.017 1.00 96.25 100 VAL A O 1
ATOM 753 N N . LEU A 1 101 ? 2.931 -4.094 -11.526 1.00 96.00 101 LEU A N 1
ATOM 754 C CA . LEU A 1 101 ? 2.806 -5.220 -10.609 1.00 96.00 101 LEU A CA 1
ATOM 755 C C . LEU A 1 101 ? 4.036 -6.115 -10.739 1.00 96.00 101 LEU A C 1
ATOM 757 O O . LEU A 1 101 ? 4.356 -6.544 -11.843 1.00 96.00 101 LEU A O 1
ATOM 761 N N . GLU A 1 102 ? 4.670 -6.427 -9.614 1.00 95.56 102 GLU A N 1
ATOM 762 C CA . GLU A 1 102 ? 5.810 -7.341 -9.530 1.00 95.56 102 GLU A CA 1
ATOM 763 C C . GLU A 1 102 ? 5.552 -8.378 -8.433 1.00 95.56 102 GLU A C 1
ATOM 765 O O . GLU A 1 102 ? 5.048 -8.047 -7.358 1.00 95.56 102 GLU A O 1
ATOM 770 N N . ARG A 1 103 ? 5.869 -9.648 -8.690 1.00 94.44 103 ARG A N 1
ATOM 771 C CA . ARG A 1 103 ? 5.747 -10.711 -7.683 1.00 94.44 103 ARG A CA 1
ATOM 772 C C . ARG A 1 103 ? 7.109 -10.933 -7.032 1.00 94.44 103 ARG A C 1
ATOM 774 O O . ARG A 1 103 ? 8.073 -11.193 -7.737 1.00 94.44 103 ARG A O 1
ATOM 781 N N . GLY A 1 104 ? 7.161 -10.852 -5.707 1.00 92.44 104 GLY A N 1
ATOM 782 C CA . GLY A 1 104 ? 8.352 -11.134 -4.909 1.00 92.44 104 GLY A CA 1
ATOM 783 C C . GLY A 1 104 ? 8.098 -12.224 -3.868 1.00 92.44 104 GLY A C 1
ATOM 784 O O . GLY A 1 104 ? 6.978 -12.722 -3.717 1.00 92.44 104 GLY A O 1
ATOM 785 N N . ALA A 1 105 ? 9.133 -12.590 -3.118 1.00 92.50 105 ALA A N 1
ATOM 786 C CA . ALA A 1 105 ? 9.050 -13.571 -2.042 1.00 92.50 105 ALA A CA 1
ATOM 787 C C . ALA A 1 105 ? 8.277 -13.042 -0.820 1.00 92.50 105 ALA A C 1
ATOM 789 O O . ALA A 1 105 ? 7.685 -13.824 -0.069 1.00 92.50 105 ALA A O 1
ATOM 790 N N . LEU A 1 106 ? 8.232 -11.720 -0.605 1.00 92.25 106 LEU A N 1
ATOM 791 C CA . LEU A 1 106 ? 7.464 -11.113 0.490 1.00 92.25 106 LEU A CA 1
ATOM 792 C C . LEU A 1 106 ? 5.971 -10.952 0.158 1.00 92.25 106 LEU A C 1
ATOM 794 O O . LEU A 1 106 ? 5.165 -10.747 1.076 1.00 92.25 106 LEU A O 1
ATOM 798 N N . GLY A 1 107 ? 5.591 -11.047 -1.119 1.00 94.19 107 GLY A N 1
ATOM 799 C CA . GLY A 1 107 ? 4.222 -10.907 -1.615 1.00 94.19 107 GLY A CA 1
ATOM 800 C C . GLY A 1 107 ? 4.164 -10.190 -2.965 1.00 94.19 107 GLY A C 1
ATOM 801 O O . GLY A 1 107 ? 5.078 -10.288 -3.778 1.00 94.19 107 GLY A O 1
ATOM 802 N N . VAL A 1 108 ? 3.072 -9.469 -3.220 1.00 96.31 108 VAL A N 1
ATOM 803 C CA . VAL A 1 108 ? 2.857 -8.800 -4.512 1.00 96.31 108 VAL A CA 1
ATOM 804 C C . VAL A 1 108 ? 3.073 -7.302 -4.376 1.00 96.31 108 VAL A C 1
ATOM 806 O O . VAL A 1 108 ? 2.378 -6.629 -3.612 1.00 96.31 108 VAL A O 1
ATOM 809 N N . TRP A 1 109 ? 4.019 -6.777 -5.139 1.00 96.44 109 TRP A N 1
ATOM 810 C CA . TRP A 1 109 ? 4.386 -5.374 -5.164 1.00 96.44 109 TRP A CA 1
ATOM 811 C C . TRP A 1 109 ? 3.618 -4.614 -6.239 1.00 96.44 109 TRP A C 1
ATOM 813 O O . TRP A 1 109 ? 3.406 -5.098 -7.346 1.00 96.44 109 TRP A O 1
ATOM 823 N N . LEU A 1 110 ? 3.228 -3.388 -5.909 1.00 96.75 110 LEU A N 1
ATOM 824 C CA . LEU A 1 110 ? 2.760 -2.377 -6.845 1.00 96.75 110 LEU A CA 1
ATOM 825 C C . LEU A 1 110 ? 3.721 -1.204 -6.784 1.00 96.75 110 LEU A C 1
ATOM 827 O O . LEU A 1 110 ? 3.747 -0.476 -5.789 1.00 96.75 110 LEU A O 1
ATOM 831 N N . VAL A 1 111 ? 4.499 -1.031 -7.840 1.00 95.75 111 VAL A N 1
ATOM 832 C CA . VAL A 1 111 ? 5.533 -0.007 -7.948 1.00 95.75 111 VAL A CA 1
ATOM 833 C C . VAL A 1 111 ? 4.970 1.183 -8.716 1.00 95.75 111 VAL A C 1
ATOM 835 O O . VAL A 1 111 ? 4.438 1.042 -9.818 1.00 95.75 111 VAL A O 1
ATOM 838 N N . GLY A 1 112 ? 5.062 2.361 -8.108 1.00 93.44 112 GLY A N 1
ATOM 839 C CA . GLY A 1 112 ? 4.813 3.647 -8.746 1.00 93.44 112 GLY A CA 1
ATOM 840 C C . GLY A 1 112 ? 6.075 4.503 -8.712 1.00 93.44 112 GLY A C 1
ATOM 841 O O . GLY A 1 112 ? 7.078 4.148 -8.106 1.00 93.44 112 GLY A O 1
ATOM 842 N N . GLU A 1 113 ? 6.029 5.673 -9.330 1.00 90.44 113 GLU A N 1
ATOM 843 C CA . GLU A 1 113 ? 7.213 6.528 -9.506 1.00 90.44 113 GLU A CA 1
ATOM 844 C C . GLU A 1 113 ? 7.768 7.171 -8.216 1.00 90.44 113 GLU A C 1
ATOM 846 O O . GLU A 1 113 ? 8.827 7.796 -8.234 1.00 90.44 113 GLU A O 1
ATOM 851 N N . ALA A 1 114 ? 7.037 7.088 -7.102 1.00 87.56 114 ALA A N 1
ATOM 852 C CA . ALA A 1 114 ? 7.388 7.713 -5.822 1.00 87.56 114 ALA A CA 1
ATOM 853 C C . ALA A 1 114 ? 7.521 6.704 -4.666 1.00 87.56 114 ALA A C 1
ATOM 855 O O . ALA A 1 114 ? 7.761 7.093 -3.518 1.00 87.56 114 ALA A O 1
ATOM 856 N N . GLY A 1 115 ? 7.341 5.414 -4.945 1.00 92.62 115 GLY A N 1
ATOM 8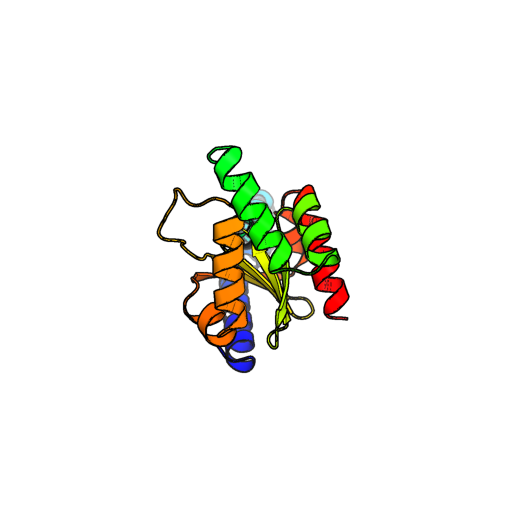57 C CA . GLY A 1 115 ? 7.280 4.393 -3.915 1.00 92.62 115 GLY A CA 1
ATOM 858 C C . GLY A 1 115 ? 6.556 3.135 -4.363 1.00 92.62 115 GLY A C 1
ATOM 859 O O . GLY A 1 115 ? 6.184 2.981 -5.525 1.00 92.62 115 GLY A O 1
ATOM 860 N N . ALA A 1 116 ? 6.338 2.233 -3.414 1.00 95.50 116 ALA A N 1
ATOM 861 C CA . ALA A 1 116 ? 5.736 0.937 -3.684 1.00 95.50 116 ALA A CA 1
ATOM 862 C C . ALA A 1 116 ? 4.757 0.510 -2.585 1.00 95.50 116 ALA A C 1
ATOM 864 O O . ALA A 1 116 ? 4.860 0.921 -1.423 1.00 95.50 116 ALA A O 1
ATOM 865 N N . LEU A 1 117 ? 3.797 -0.332 -2.959 1.00 96.31 117 LEU A N 1
ATOM 866 C CA . LEU A 1 117 ? 2.886 -1.018 -2.050 1.00 96.31 117 LEU A CA 1
ATOM 867 C C . LEU A 1 117 ? 3.170 -2.519 -2.087 1.00 96.31 117 LEU A C 1
ATOM 869 O O . LEU A 1 117 ? 3.164 -3.088 -3.167 1.00 96.31 117 LEU A O 1
ATOM 873 N N . LEU A 1 118 ? 3.319 -3.173 -0.939 1.00 96.56 118 LEU A N 1
ATOM 874 C CA . LEU A 1 118 ? 3.336 -4.637 -0.836 1.00 96.56 118 LEU A CA 1
ATOM 875 C C . LEU A 1 118 ? 1.978 -5.101 -0.341 1.00 96.56 118 LEU A C 1
ATOM 877 O O . LEU A 1 118 ? 1.553 -4.740 0.761 1.00 96.56 118 LEU A O 1
ATOM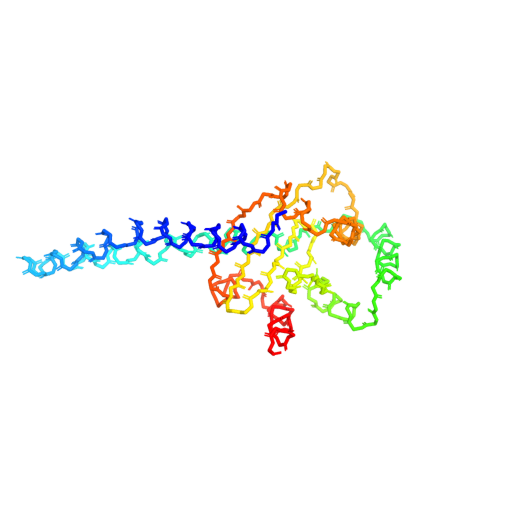 881 N N . VAL A 1 119 ? 1.322 -5.934 -1.133 1.00 96.00 119 VAL A N 1
ATOM 882 C CA . VAL A 1 119 ? 0.129 -6.673 -0.747 1.00 96.00 119 VAL A CA 1
ATOM 883 C C . VAL A 1 119 ? 0.559 -8.043 -0.237 1.00 96.00 119 VAL A C 1
ATOM 885 O O . VAL A 1 119 ? 1.231 -8.800 -0.935 1.00 96.00 119 VAL A O 1
ATOM 888 N N . ARG A 1 120 ? 0.161 -8.360 0.998 1.00 92.12 120 ARG A N 1
ATOM 889 C CA . ARG A 1 120 ? 0.398 -9.664 1.623 1.00 92.12 120 ARG A CA 1
ATOM 890 C C . ARG A 1 120 ? -0.847 -10.097 2.390 1.00 92.12 120 ARG A C 1
ATOM 892 O O . ARG A 1 120 ? -1.183 -9.537 3.441 1.00 92.12 120 ARG A O 1
ATOM 899 N N . GLY A 1 121 ? -1.560 -11.082 1.847 1.00 87.62 121 GLY A N 1
ATOM 900 C CA . GLY A 1 121 ? -2.856 -11.516 2.368 1.00 87.62 121 GLY A CA 1
ATOM 901 C C . GLY A 1 121 ? -3.838 -10.343 2.478 1.00 87.62 121 GLY A C 1
ATOM 902 O O . GLY A 1 121 ? -4.134 -9.654 1.505 1.00 87.62 121 GLY A O 1
ATOM 903 N N . ARG A 1 122 ? -4.337 -10.064 3.689 1.00 86.81 122 ARG A N 1
ATOM 904 C CA . ARG A 1 122 ? -5.304 -8.970 3.935 1.00 86.81 122 ARG A CA 1
ATOM 905 C C . ARG A 1 122 ? -4.658 -7.604 4.211 1.00 86.81 122 ARG A C 1
ATOM 907 O O . ARG A 1 122 ? -5.381 -6.622 4.431 1.00 86.81 122 ARG A O 1
ATOM 914 N N . ARG A 1 123 ? -3.325 -7.529 4.248 1.00 91.56 123 ARG A N 1
ATOM 915 C CA . ARG A 1 123 ? -2.577 -6.325 4.630 1.00 91.56 123 ARG A CA 1
ATOM 916 C C . ARG A 1 123 ? -1.856 -5.699 3.443 1.00 91.56 123 ARG A C 1
ATOM 918 O O . ARG A 1 123 ? -1.464 -6.379 2.500 1.00 91.56 123 ARG A O 1
ATOM 925 N N . VAL A 1 124 ? -1.694 -4.383 3.531 1.00 95.06 124 VAL A N 1
ATOM 926 C CA . VAL A 1 124 ? -0.874 -3.578 2.629 1.00 95.06 124 VAL A CA 1
ATOM 927 C C . VAL A 1 124 ? 0.176 -2.854 3.449 1.00 95.06 124 VAL A C 1
ATOM 929 O O . VAL A 1 124 ? -0.143 -2.263 4.486 1.00 95.06 124 VAL A O 1
ATOM 932 N N . HIS A 1 125 ? 1.405 -2.890 2.962 1.00 95.50 125 HIS A N 1
ATOM 933 C CA . HIS A 1 125 ? 2.509 -2.079 3.442 1.00 95.50 125 HIS A CA 1
ATOM 934 C C . HIS A 1 125 ? 2.846 -1.038 2.374 1.00 95.50 125 HIS A C 1
ATOM 936 O O . HIS A 1 125 ? 2.850 -1.353 1.189 1.00 95.50 125 HIS A O 1
ATOM 942 N N . CYS A 1 126 ? 3.087 0.203 2.782 1.00 95.12 126 CYS A N 1
ATOM 943 C CA . CYS A 1 126 ? 3.390 1.315 1.889 1.00 95.12 126 CYS A CA 1
ATOM 944 C C . CYS A 1 126 ? 4.801 1.815 2.171 1.00 95.12 126 CYS A C 1
ATOM 946 O O . CYS A 1 126 ? 5.102 2.145 3.320 1.00 95.12 126 CYS A O 1
ATOM 948 N N . TRP A 1 127 ? 5.615 1.964 1.133 1.00 93.69 127 TRP A N 1
ATOM 949 C CA . TRP A 1 127 ? 6.941 2.558 1.235 1.00 93.69 127 TRP A CA 1
ATOM 950 C C . TRP A 1 127 ? 7.058 3.766 0.329 1.00 93.69 127 TRP A C 1
ATOM 952 O O . TRP A 1 127 ? 6.716 3.716 -0.850 1.00 93.69 127 TRP A O 1
ATOM 962 N N . CYS A 1 128 ? 7.565 4.850 0.898 1.00 90.12 128 CYS A N 1
ATOM 963 C CA . CYS A 1 128 ? 8.007 6.007 0.147 1.00 90.12 128 CYS A CA 1
ATOM 964 C C . CYS A 1 128 ? 9.481 5.807 -0.200 1.00 90.12 128 CYS A C 1
ATOM 966 O O . CYS A 1 128 ? 10.302 5.603 0.700 1.00 90.12 128 CYS A O 1
ATOM 968 N N . VAL A 1 129 ? 9.814 5.890 -1.487 1.00 84.81 129 VAL A N 1
ATOM 969 C CA . VAL A 1 129 ? 11.204 5.861 -1.941 1.00 84.81 129 VAL A CA 1
ATOM 970 C C . VAL A 1 129 ? 11.523 7.213 -2.548 1.00 84.81 129 VAL A C 1
ATOM 972 O O . VAL A 1 129 ? 10.839 7.698 -3.451 1.00 84.81 129 VAL A O 1
ATOM 975 N N . ARG A 1 130 ? 12.558 7.859 -2.016 1.00 76.06 130 ARG A N 1
ATOM 976 C CA . ARG A 1 130 ? 13.044 9.113 -2.575 1.00 76.06 130 ARG A CA 1
ATOM 977 C C . ARG A 1 130 ? 13.978 8.784 -3.731 1.00 76.06 130 ARG A C 1
ATOM 979 O O . ARG A 1 130 ? 15.087 8.325 -3.496 1.00 76.06 130 ARG A O 1
ATOM 986 N N . VAL A 1 131 ? 13.535 9.056 -4.954 1.00 71.31 131 VAL A N 1
ATOM 987 C CA . VAL A 1 131 ? 14.441 9.125 -6.103 1.00 71.31 131 VAL A CA 1
ATOM 988 C C . VAL A 1 131 ? 15.172 10.475 -6.030 1.00 71.31 131 VAL A C 1
ATOM 990 O O . VAL A 1 131 ? 14.485 11.499 -5.956 1.00 71.31 131 VAL A O 1
ATOM 993 N N . PRO A 1 132 ? 16.518 10.507 -5.966 1.00 69.94 132 PRO A N 1
ATOM 994 C CA . PRO A 1 132 ? 17.281 11.745 -5.781 1.00 69.94 132 PRO A CA 1
ATOM 995 C C . PRO A 1 132 ? 17.101 12.754 -6.917 1.00 69.94 132 PRO A C 1
ATOM 997 O O . PRO A 1 132 ? 17.120 13.952 -6.652 1.00 69.94 132 PRO A O 1
ATOM 1000 N N . GLU A 1 133 ? 16.884 12.269 -8.142 1.00 77.50 133 GLU A N 1
ATOM 1001 C CA . GLU A 1 133 ? 16.798 13.082 -9.355 1.00 77.50 133 GLU A CA 1
ATOM 1002 C C . GLU A 1 133 ? 15.329 13.368 -9.734 1.00 77.50 133 GLU A C 1
ATOM 1004 O O . GLU A 1 133 ? 14.625 12.480 -10.234 1.00 77.50 133 GLU A O 1
ATOM 1009 N N . PRO A 1 134 ? 14.813 14.587 -9.482 1.00 71.44 134 PRO A N 1
ATOM 1010 C CA . PRO A 1 134 ? 13.414 14.923 -9.737 1.00 71.44 134 PRO A CA 1
ATOM 1011 C C . PRO A 1 134 ? 13.097 15.087 -11.229 1.00 71.44 134 PRO A C 1
ATOM 1013 O O . PRO A 1 134 ? 11.926 14.998 -11.600 1.00 71.44 134 PRO A O 1
ATOM 1016 N N . SER A 1 135 ? 14.112 15.315 -12.070 1.00 78.38 135 SER A N 1
ATOM 1017 C CA . SER A 1 135 ? 13.954 15.518 -13.514 1.00 78.38 135 SER A CA 1
ATOM 1018 C C . SER A 1 135 ? 13.736 14.223 -14.303 1.00 78.38 135 SER A C 1
ATOM 1020 O O . SER A 1 135 ? 13.319 14.289 -15.458 1.00 78.38 135 SER A O 1
ATOM 1022 N N . LEU A 1 136 ? 13.955 13.055 -13.682 1.00 83.31 136 LEU A N 1
ATOM 1023 C CA . LEU A 1 136 ? 13.772 11.765 -14.346 1.00 83.31 136 LEU A CA 1
ATOM 1024 C C . LEU A 1 136 ? 12.331 11.585 -14.858 1.00 83.31 136 LEU A C 1
ATOM 1026 O O . LEU A 1 136 ? 11.378 11.974 -14.170 1.00 83.31 136 LEU A O 1
ATOM 1030 N N . PRO A 1 137 ? 12.144 10.934 -16.016 1.00 88.88 137 PRO A N 1
ATOM 1031 C CA . PRO A 1 137 ? 10.834 10.471 -16.451 1.00 88.88 137 PRO A CA 1
ATOM 1032 C C . PRO A 1 137 ? 10.164 9.566 -15.405 1.00 88.88 137 PRO A C 1
ATOM 1034 O O . PRO A 1 137 ? 10.825 8.854 -14.643 1.00 88.88 137 PRO A O 1
ATOM 1037 N N . SER A 1 138 ? 8.832 9.565 -15.366 1.00 89.25 138 SER A N 1
ATOM 1038 C CA . SER A 1 138 ? 8.052 8.702 -14.467 1.00 89.25 138 SER A CA 1
ATOM 1039 C C . SER A 1 138 ? 8.379 7.230 -14.706 1.00 89.25 138 SER A C 1
ATOM 1041 O O . SER A 1 138 ? 8.589 6.479 -13.750 1.00 89.25 138 SER A O 1
ATOM 1043 N N . SER A 1 139 ? 8.434 6.824 -15.975 1.00 90.88 139 SER A N 1
ATOM 1044 C CA . SER A 1 139 ? 8.730 5.441 -16.358 1.00 90.88 139 SER A CA 1
ATOM 1045 C C . SER A 1 139 ? 10.137 5.003 -15.930 1.00 90.88 139 SER A C 1
ATOM 1047 O O . SER A 1 139 ? 10.288 3.908 -15.391 1.00 90.88 139 SER A O 1
ATOM 1049 N N . ASP A 1 140 ? 11.134 5.887 -16.025 1.00 91.31 140 ASP A N 1
ATOM 1050 C CA . ASP A 1 140 ? 12.496 5.620 -15.545 1.00 91.31 140 ASP A CA 1
ATOM 1051 C C . ASP A 1 140 ? 12.543 5.447 -14.030 1.00 91.31 140 ASP A C 1
ATOM 1053 O O . ASP A 1 140 ? 13.202 4.537 -13.528 1.00 91.31 140 ASP A O 1
ATOM 1057 N N . ARG A 1 141 ? 11.817 6.280 -13.274 1.00 91.25 141 ARG A N 1
ATOM 1058 C CA . ARG A 1 141 ? 11.725 6.118 -11.815 1.00 91.25 141 ARG A CA 1
ATOM 1059 C C . ARG A 1 141 ? 11.153 4.756 -11.443 1.00 91.25 141 ARG A C 1
ATOM 1061 O O . ARG A 1 141 ? 11.670 4.102 -10.542 1.00 91.25 141 ARG A O 1
ATOM 1068 N N . ILE A 1 142 ? 10.100 4.327 -12.134 1.00 93.19 142 ILE A N 1
ATOM 1069 C CA . ILE A 1 142 ? 9.492 3.012 -11.911 1.00 93.19 142 ILE A CA 1
ATOM 1070 C C . ILE A 1 142 ? 10.483 1.902 -12.270 1.00 93.19 142 ILE A C 1
ATOM 1072 O O . ILE A 1 142 ? 10.639 0.979 -11.477 1.00 93.19 142 ILE A O 1
ATOM 1076 N N . ALA A 1 143 ? 11.186 2.011 -13.402 1.00 93.56 143 ALA A N 1
ATOM 1077 C CA . ALA A 1 143 ? 12.202 1.048 -13.819 1.00 93.56 143 ALA A CA 1
ATOM 1078 C C . ALA A 1 143 ? 13.321 0.906 -12.774 1.00 93.56 143 ALA A C 1
ATOM 1080 O O . ALA A 1 143 ? 13.641 -0.209 -12.369 1.00 93.56 143 ALA A O 1
ATOM 1081 N N . HIS A 1 144 ? 13.852 2.017 -12.255 1.00 91.31 144 HIS A N 1
ATOM 1082 C CA . HIS A 1 144 ? 14.880 1.997 -11.209 1.00 91.31 144 HIS A CA 1
ATOM 1083 C C . HIS A 1 144 ? 14.393 1.317 -9.925 1.00 91.31 144 HIS A C 1
ATOM 1085 O O . HIS A 1 144 ? 15.102 0.491 -9.352 1.00 91.31 144 HIS A O 1
ATOM 1091 N N . LEU A 1 145 ? 13.178 1.640 -9.472 1.00 92.88 145 LEU A N 1
ATOM 1092 C CA . LEU A 1 145 ? 12.598 1.016 -8.282 1.00 92.88 145 LEU A CA 1
ATOM 1093 C C . LEU A 1 145 ? 12.332 -0.476 -8.493 1.00 92.88 145 LEU A C 1
ATOM 1095 O O . LEU A 1 145 ? 12.536 -1.261 -7.572 1.00 92.88 145 LEU A O 1
ATOM 1099 N N . LEU A 1 146 ? 11.897 -0.863 -9.692 1.00 94.75 146 LEU A N 1
ATOM 1100 C CA . LEU A 1 146 ? 11.651 -2.253 -10.054 1.00 94.75 146 LEU A CA 1
ATOM 1101 C C . LEU A 1 146 ? 12.949 -3.066 -10.087 1.00 94.75 146 LEU A C 1
ATOM 1103 O O . LEU A 1 146 ? 12.985 -4.171 -9.556 1.00 94.75 146 LEU A O 1
ATOM 1107 N N . LEU A 1 147 ? 14.017 -2.518 -10.668 1.00 94.25 147 LEU A N 1
ATOM 1108 C CA . LEU A 1 147 ? 15.329 -3.164 -10.692 1.00 94.25 147 LEU A CA 1
ATOM 1109 C C . LEU A 1 147 ? 15.897 -3.317 -9.278 1.00 94.25 147 LEU A C 1
ATOM 1111 O O . LEU A 1 147 ? 16.316 -4.409 -8.914 1.00 94.25 147 LEU A O 1
ATOM 1115 N N . ALA A 1 148 ? 15.824 -2.268 -8.453 1.00 93.06 148 ALA A N 1
ATOM 1116 C CA . ALA A 1 148 ? 16.246 -2.343 -7.054 1.00 93.06 148 ALA A CA 1
ATOM 1117 C C . ALA A 1 148 ? 15.450 -3.393 -6.258 1.00 93.06 148 ALA A C 1
ATOM 1119 O O . ALA A 1 148 ? 16.016 -4.106 -5.435 1.00 93.06 148 ALA A O 1
ATOM 1120 N N . LEU A 1 149 ? 14.142 -3.500 -6.517 1.00 94.44 149 LEU A N 1
ATOM 1121 C CA . LEU A 1 149 ? 13.276 -4.504 -5.904 1.00 94.44 149 LEU A CA 1
ATOM 1122 C C . LEU A 1 149 ? 13.640 -5.935 -6.331 1.00 94.44 149 LEU A C 1
ATOM 1124 O O . LEU A 1 149 ? 13.590 -6.835 -5.498 1.00 94.44 149 LEU A O 1
ATOM 1128 N N . ARG A 1 150 ? 13.967 -6.150 -7.611 1.00 95.31 150 ARG A N 1
ATOM 1129 C CA . ARG A 1 150 ? 14.335 -7.470 -8.154 1.00 95.31 150 ARG A CA 1
ATOM 1130 C C . ARG A 1 150 ? 15.707 -7.941 -7.682 1.00 95.31 150 ARG A C 1
ATOM 1132 O O . ARG A 1 150 ? 15.871 -9.131 -7.448 1.00 95.31 150 ARG A O 1
ATOM 1139 N N . GLU A 1 151 ? 16.656 -7.019 -7.557 1.00 96.12 151 GLU A N 1
ATOM 1140 C CA . GLU A 1 151 ? 18.014 -7.318 -7.098 1.00 96.12 151 GLU A CA 1
ATOM 1141 C C . GLU A 1 151 ? 18.028 -7.722 -5.619 1.00 96.12 151 GLU A C 1
ATOM 1143 O O . GLU A 1 151 ? 18.594 -8.749 -5.252 1.00 96.12 151 GLU A O 1
ATOM 1148 N N . ASP A 1 152 ? 17.371 -6.933 -4.764 1.00 94.44 152 ASP A N 1
ATOM 1149 C CA . ASP A 1 152 ? 17.300 -7.199 -3.328 1.00 94.44 152 ASP A CA 1
ATOM 1150 C C . ASP A 1 152 ? 15.969 -6.706 -2.743 1.00 94.44 152 ASP A C 1
ATOM 1152 O O . ASP A 1 152 ? 15.845 -5.594 -2.218 1.00 94.44 152 ASP A O 1
ATOM 1156 N N . GLU A 1 153 ? 14.951 -7.566 -2.803 1.00 94.56 153 GLU A N 1
ATOM 1157 C CA . GLU A 1 153 ? 13.616 -7.290 -2.259 1.00 94.56 153 GLU A CA 1
ATOM 1158 C C . GLU A 1 153 ? 13.669 -6.951 -0.758 1.00 94.56 153 GLU A C 1
ATOM 1160 O O . GLU A 1 153 ? 12.958 -6.072 -0.250 1.00 94.56 153 GLU A O 1
ATOM 1165 N N . GLU A 1 154 ? 14.539 -7.644 -0.027 1.00 92.38 154 GLU A N 1
ATOM 1166 C CA . GLU A 1 154 ? 14.712 -7.464 1.400 1.00 92.38 154 GLU A CA 1
ATOM 1167 C C . GLU A 1 154 ? 15.376 -6.122 1.728 1.00 92.38 154 GLU A C 1
ATOM 1169 O O . GLU A 1 154 ? 14.933 -5.431 2.660 1.00 92.38 154 GLU A O 1
ATOM 1174 N N . GLY A 1 155 ? 16.428 -5.761 0.999 1.00 89.56 155 GLY A N 1
ATOM 1175 C CA . GLY A 1 155 ? 17.118 -4.479 1.086 1.00 89.56 155 GLY A CA 1
ATOM 1176 C C . GLY A 1 155 ? 16.205 -3.323 0.704 1.00 89.56 155 GLY A C 1
ATOM 1177 O O . GLY A 1 155 ? 16.090 -2.362 1.470 1.00 89.56 155 GLY A O 1
ATOM 1178 N N . PHE A 1 156 ? 15.447 -3.461 -0.388 1.00 91.50 156 PHE A N 1
ATOM 1179 C CA . PHE A 1 156 ? 14.457 -2.482 -0.837 1.00 91.50 156 PHE A CA 1
ATOM 1180 C C . PHE A 1 156 ? 13.465 -2.130 0.278 1.00 91.50 156 PHE A C 1
ATOM 1182 O O . PHE A 1 156 ? 13.282 -0.961 0.627 1.00 91.50 156 PHE A O 1
ATOM 1189 N N . ALA A 1 157 ? 12.883 -3.146 0.921 1.00 89.12 157 ALA A N 1
ATOM 1190 C CA . ALA A 1 157 ? 11.936 -2.956 2.017 1.00 89.12 157 ALA A CA 1
ATOM 1191 C C . ALA A 1 157 ? 12.569 -2.373 3.299 1.00 89.12 157 ALA A C 1
ATOM 1193 O O . ALA A 1 157 ? 11.833 -1.881 4.160 1.00 89.12 157 ALA A O 1
ATOM 1194 N N . THR A 1 158 ? 13.898 -2.440 3.440 1.00 85.88 158 THR A N 1
ATOM 1195 C CA . THR A 1 158 ? 14.650 -1.925 4.598 1.00 85.88 158 THR A CA 1
ATOM 1196 C C . THR A 1 158 ? 15.063 -0.464 4.417 1.00 85.88 158 THR A C 1
ATOM 1198 O O . THR A 1 158 ? 14.923 0.322 5.350 1.00 85.88 158 THR A O 1
ATOM 1201 N N . VAL A 1 159 ? 15.570 -0.099 3.235 1.00 80.12 159 VAL A N 1
ATOM 1202 C CA . VAL A 1 159 ? 16.083 1.254 2.941 1.00 80.12 159 VAL A CA 1
ATOM 1203 C C . VAL A 1 159 ? 14.943 2.236 2.669 1.00 80.12 159 VAL A C 1
ATOM 1205 O O . VAL A 1 159 ? 15.050 3.432 2.948 1.00 80.12 159 VAL A O 1
ATOM 1208 N N . ALA A 1 160 ? 13.826 1.743 2.141 1.00 81.19 160 ALA A N 1
ATOM 1209 C CA . ALA A 1 160 ? 12.672 2.573 1.865 1.00 81.19 160 ALA A CA 1
ATOM 1210 C C . ALA A 1 160 ? 11.954 3.018 3.150 1.00 81.19 160 ALA A C 1
ATOM 1212 O O . ALA A 1 160 ? 11.819 2.269 4.119 1.00 81.19 160 ALA A O 1
ATOM 1213 N N . ASN A 1 161 ? 11.410 4.237 3.145 1.00 86.56 161 ASN A N 1
ATOM 1214 C CA . ASN A 1 161 ? 10.709 4.764 4.309 1.00 86.56 161 ASN A CA 1
ATOM 1215 C C . ASN A 1 161 ? 9.313 4.136 4.416 1.00 86.56 161 ASN A C 1
ATOM 1217 O O . ASN A 1 161 ? 8.425 4.426 3.607 1.00 86.56 161 ASN A O 1
ATOM 1221 N N . HIS A 1 162 ? 9.116 3.286 5.424 1.00 89.31 162 HIS A N 1
ATOM 1222 C CA . HIS A 1 162 ? 7.835 2.639 5.691 1.00 89.31 162 HIS A CA 1
ATOM 1223 C C . HIS A 1 162 ? 6.802 3.666 6.179 1.00 89.31 162 HIS A C 1
ATOM 1225 O O . HIS A 1 162 ? 6.881 4.207 7.279 1.00 89.31 162 HIS A O 1
ATOM 1231 N N . ALA A 1 163 ? 5.824 3.961 5.325 1.00 88.94 163 ALA A N 1
ATOM 1232 C CA . ALA A 1 163 ? 4.856 5.034 5.535 1.00 88.94 163 ALA A CA 1
ATOM 1233 C C . ALA A 1 163 ? 3.539 4.554 6.168 1.00 88.94 163 ALA A C 1
ATOM 1235 O O . ALA A 1 163 ? 2.817 5.364 6.758 1.00 88.94 163 ALA A O 1
ATOM 1236 N N . PHE A 1 164 ? 3.188 3.275 5.993 1.00 92.38 164 PHE A N 1
ATOM 1237 C CA . PHE A 1 164 ? 1.942 2.689 6.495 1.00 92.38 164 PHE A CA 1
ATOM 1238 C C . PHE A 1 164 ? 1.977 1.155 6.477 1.00 92.38 164 PHE A C 1
ATOM 1240 O O . PHE A 1 164 ? 2.465 0.555 5.521 1.00 92.38 164 PHE A O 1
ATOM 1247 N N . ALA A 1 165 ? 1.371 0.513 7.480 1.00 93.75 165 ALA A N 1
ATOM 1248 C CA . ALA A 1 165 ? 0.949 -0.887 7.408 1.00 93.75 165 ALA A CA 1
ATOM 1249 C C . ALA A 1 165 ? -0.485 -1.044 7.924 1.00 93.75 165 ALA A C 1
ATOM 1251 O O . ALA A 1 165 ? -0.814 -0.609 9.025 1.00 93.75 165 ALA A O 1
ATOM 1252 N N . GLY A 1 166 ? -1.353 -1.713 7.167 1.00 92.81 166 GLY A N 1
ATOM 1253 C CA . GLY A 1 166 ? -2.731 -1.900 7.611 1.00 92.81 166 GLY A CA 1
ATOM 1254 C C . GLY A 1 166 ? -3.643 -2.558 6.592 1.00 92.81 166 GLY A C 1
ATOM 1255 O O . GLY A 1 166 ? -3.201 -3.246 5.676 1.00 92.81 166 GLY A O 1
ATOM 1256 N N . ALA A 1 167 ? -4.947 -2.380 6.785 1.00 92.31 167 ALA A N 1
ATOM 1257 C CA . ALA A 1 167 ? -5.951 -3.039 5.966 1.00 92.31 167 ALA A CA 1
ATOM 1258 C C . ALA A 1 167 ? -6.020 -2.446 4.549 1.00 92.31 167 ALA A C 1
ATOM 1260 O O . ALA A 1 167 ? -6.137 -1.229 4.374 1.00 92.31 167 ALA A O 1
ATOM 1261 N N . ARG A 1 168 ? -6.045 -3.328 3.541 1.00 93.81 168 ARG A N 1
ATOM 1262 C CA . ARG A 1 168 ? -6.102 -2.968 2.113 1.00 93.81 168 ARG A CA 1
ATOM 1263 C C . ARG A 1 168 ? -7.229 -1.992 1.774 1.00 93.81 168 ARG A C 1
ATOM 1265 O O . ARG A 1 168 ? -7.028 -1.049 1.015 1.00 93.81 168 ARG A O 1
ATOM 1272 N N . TRP A 1 169 ? -8.409 -2.188 2.361 1.00 93.12 169 TRP A N 1
ATOM 1273 C CA . TRP A 1 169 ? -9.593 -1.378 2.064 1.00 93.12 169 TRP A CA 1
ATOM 1274 C C . TRP A 1 169 ? -9.426 0.104 2.444 1.00 93.12 169 TRP A C 1
ATOM 1276 O O . TRP A 1 169 ? -9.953 0.966 1.739 1.00 93.12 169 TRP A O 1
ATOM 1286 N N . ARG A 1 170 ? -8.659 0.422 3.503 1.00 93.00 170 ARG A N 1
ATOM 1287 C CA . ARG A 1 170 ? -8.384 1.815 3.900 1.00 93.00 170 ARG A CA 1
ATOM 1288 C C . ARG A 1 170 ? -7.518 2.513 2.857 1.00 93.00 170 ARG A C 1
ATOM 1290 O O . ARG A 1 170 ? -7.847 3.615 2.425 1.00 93.00 170 ARG A O 1
ATOM 1297 N N . VAL A 1 171 ? -6.467 1.836 2.387 1.00 94.25 171 VAL A N 1
ATOM 1298 C CA . VAL A 1 171 ? -5.605 2.337 1.301 1.00 94.25 171 VAL A CA 1
ATOM 1299 C C . VAL A 1 171 ? -6.413 2.488 0.013 1.00 94.25 171 VAL A C 1
ATOM 1301 O O . VAL A 1 171 ? -6.409 3.556 -0.594 1.00 94.25 171 VAL A O 1
ATOM 1304 N N . ARG A 1 172 ? -7.207 1.474 -0.354 1.00 94.38 172 ARG A N 1
ATOM 1305 C CA . ARG A 1 172 ? -8.067 1.492 -1.548 1.00 94.38 172 ARG A CA 1
ATOM 1306 C C . ARG A 1 172 ? -9.009 2.698 -1.592 1.00 94.38 172 ARG A C 1
ATOM 1308 O O . ARG A 1 172 ? -9.169 3.306 -2.647 1.00 94.38 172 ARG A O 1
ATOM 1315 N N . ARG A 1 173 ? -9.615 3.075 -0.458 1.00 93.69 173 ARG A N 1
ATOM 1316 C CA . ARG A 1 173 ? -10.490 4.261 -0.355 1.00 93.69 173 ARG A CA 1
ATOM 1317 C C . ARG A 1 173 ? -9.754 5.579 -0.604 1.00 93.69 173 ARG A C 1
ATOM 1319 O O . ARG A 1 173 ? -10.385 6.544 -1.026 1.00 93.69 173 ARG A O 1
ATOM 1326 N N . ARG A 1 174 ? -8.445 5.630 -0.344 1.00 94.06 174 ARG A N 1
ATOM 1327 C CA . ARG A 1 174 ? -7.600 6.824 -0.513 1.00 94.06 174 ARG A CA 1
ATOM 1328 C C . ARG A 1 174 ? -6.867 6.873 -1.857 1.00 94.06 174 ARG A C 1
ATOM 1330 O O . ARG A 1 174 ? -6.389 7.944 -2.237 1.00 94.06 174 ARG A O 1
ATOM 1337 N N . LEU A 1 175 ? -6.812 5.756 -2.583 1.00 93.06 175 LEU A N 1
ATOM 1338 C CA . LEU A 1 175 ? -6.276 5.708 -3.940 1.00 93.06 175 LEU A CA 1
ATOM 1339 C C . LEU A 1 175 ? -7.235 6.358 -4.958 1.00 93.06 175 LEU A C 1
ATOM 1341 O O . LEU A 1 175 ? -8.462 6.185 -4.851 1.00 93.06 175 LEU A O 1
ATOM 1345 N N . PRO A 1 176 ? -6.689 7.059 -5.975 1.00 91.94 176 PRO A N 1
ATOM 1346 C CA . PRO A 1 176 ? -7.433 7.460 -7.166 1.00 91.94 176 PRO A CA 1
ATOM 1347 C C . PRO A 1 176 ? -8.177 6.273 -7.778 1.00 91.94 176 PRO A C 1
ATOM 1349 O O . PRO A 1 176 ? -7.653 5.160 -7.795 1.00 91.94 176 PRO A O 1
ATOM 1352 N N . GLN A 1 177 ? -9.381 6.501 -8.312 1.00 92.62 177 GLN A N 1
ATOM 1353 C CA . GLN A 1 177 ? -10.209 5.428 -8.882 1.00 92.62 177 GLN A CA 1
ATOM 1354 C C . GLN A 1 177 ? -9.454 4.613 -9.943 1.00 92.62 177 GLN A C 1
ATOM 1356 O O . GLN A 1 177 ? -9.496 3.387 -9.900 1.00 92.62 177 GLN A O 1
ATOM 1361 N N . ARG A 1 178 ? -8.668 5.292 -10.790 1.00 93.62 178 ARG A N 1
ATOM 1362 C CA . ARG A 1 178 ? -7.815 4.697 -11.831 1.00 93.62 178 ARG A CA 1
ATOM 1363 C C . ARG A 1 178 ? -6.766 3.703 -11.302 1.00 93.62 178 ARG A C 1
ATOM 1365 O O . ARG A 1 178 ? -6.402 2.784 -12.019 1.00 93.62 178 ARG A O 1
ATOM 1372 N N . GLN A 1 179 ? -6.298 3.851 -10.060 1.00 95.00 179 GLN A N 1
ATOM 1373 C CA . GLN A 1 179 ? -5.268 2.985 -9.458 1.00 95.00 179 GLN A CA 1
ATOM 1374 C C . GLN A 1 179 ? -5.837 1.780 -8.699 1.00 95.00 179 GLN A C 1
ATOM 1376 O O . GLN A 1 179 ? -5.118 0.818 -8.430 1.00 95.00 179 GLN A O 1
ATOM 1381 N N . ARG A 1 180 ? -7.128 1.803 -8.346 1.00 94.81 180 ARG A N 1
ATOM 1382 C CA . ARG A 1 180 ? -7.771 0.722 -7.578 1.00 94.81 180 ARG A CA 1
ATOM 1383 C C . ARG A 1 180 ? -7.706 -0.644 -8.276 1.00 94.81 180 ARG A C 1
ATOM 1385 O O . ARG A 1 180 ? -7.431 -1.603 -7.559 1.00 94.81 180 ARG A O 1
ATOM 1392 N N . PRO A 1 181 ? -7.861 -0.755 -9.615 1.00 95.12 181 PRO A N 1
ATOM 1393 C CA . PRO A 1 181 ? -7.720 -2.033 -10.309 1.00 95.12 181 PRO A CA 1
ATOM 1394 C C . PRO A 1 181 ? -6.362 -2.706 -10.092 1.00 95.12 181 PRO A C 1
ATOM 1396 O O . PRO A 1 181 ? -6.320 -3.922 -9.965 1.00 95.12 181 PRO A O 1
ATOM 1399 N N . ALA A 1 182 ? -5.265 -1.949 -9.962 1.00 94.75 182 ALA A N 1
ATOM 1400 C CA . ALA A 1 182 ? -3.951 -2.531 -9.673 1.00 94.75 182 ALA A CA 1
ATOM 1401 C C . ALA A 1 182 ? -3.902 -3.160 -8.272 1.00 94.75 182 ALA A C 1
ATOM 1403 O O . ALA A 1 182 ? -3.390 -4.261 -8.094 1.00 94.75 182 ALA A O 1
ATOM 1404 N N . LEU A 1 183 ? -4.498 -2.491 -7.277 1.00 94.94 183 LEU A N 1
ATOM 1405 C CA . LEU A 1 183 ? -4.606 -3.009 -5.909 1.00 94.94 183 LEU A CA 1
ATOM 1406 C C . LEU A 1 183 ? -5.537 -4.221 -5.798 1.00 94.94 183 LEU A C 1
ATOM 1408 O O . LEU A 1 183 ? -5.335 -5.085 -4.942 1.00 94.94 183 LEU A O 1
ATOM 1412 N N . ASP A 1 184 ? -6.572 -4.270 -6.630 1.00 93.88 184 ASP A N 1
ATOM 1413 C CA . ASP A 1 184 ? -7.478 -5.410 -6.711 1.00 93.88 184 ASP A CA 1
ATOM 1414 C C . ASP A 1 184 ? -6.799 -6.592 -7.435 1.00 93.88 184 ASP A C 1
ATOM 1416 O O . ASP A 1 184 ? -6.840 -7.708 -6.918 1.00 93.88 184 ASP A O 1
ATOM 1420 N N . ALA A 1 185 ? -6.049 -6.340 -8.515 1.00 93.00 185 ALA A N 1
ATOM 1421 C CA . ALA A 1 185 ? -5.233 -7.344 -9.200 1.00 93.00 185 ALA A CA 1
ATOM 1422 C C . ALA A 1 185 ? -4.164 -7.945 -8.277 1.00 93.00 185 ALA A C 1
ATOM 1424 O O . ALA A 1 185 ? -4.074 -9.163 -8.160 1.00 93.00 185 ALA A O 1
ATOM 1425 N N . ALA A 1 186 ? -3.398 -7.122 -7.555 1.00 92.88 186 ALA A N 1
ATOM 1426 C CA . ALA A 1 186 ? -2.388 -7.614 -6.617 1.00 92.88 186 ALA A CA 1
ATOM 1427 C C . ALA A 1 186 ? -2.983 -8.500 -5.510 1.00 92.88 186 ALA A C 1
ATOM 1429 O O . ALA A 1 186 ? -2.369 -9.481 -5.108 1.00 92.88 186 ALA A O 1
ATOM 1430 N N . ALA A 1 187 ? -4.202 -8.200 -5.052 1.00 90.00 187 ALA A N 1
ATOM 1431 C CA . ALA A 1 187 ? -4.885 -9.024 -4.059 1.00 90.00 187 ALA A CA 1
ATOM 1432 C C . ALA A 1 187 ? -5.355 -10.377 -4.614 1.00 90.00 187 ALA A C 1
ATOM 1434 O O . ALA A 1 187 ? -5.334 -11.355 -3.872 1.00 90.00 187 ALA A O 1
ATOM 1435 N N . GLY A 1 188 ? -5.751 -10.440 -5.890 1.00 85.56 188 GLY A N 1
ATOM 1436 C CA . GLY A 1 188 ? -6.133 -11.693 -6.553 1.00 85.56 188 GLY A CA 1
ATOM 1437 C C . GLY A 1 188 ? -4.976 -12.684 -6.711 1.00 85.56 188 GLY A C 1
ATOM 1438 O O . GLY A 1 188 ? -5.208 -13.879 -6.802 1.00 85.56 188 GLY A O 1
ATOM 1439 N N . HIS A 1 189 ? -3.734 -12.198 -6.677 1.00 77.62 189 HIS A N 1
ATOM 1440 C CA . HIS A 1 189 ? -2.518 -13.013 -6.757 1.00 77.62 189 HIS A CA 1
ATOM 1441 C C . HIS A 1 189 ? -2.008 -13.515 -5.398 1.00 77.62 189 HIS A C 1
ATOM 1443 O O . HIS A 1 189 ? -1.039 -14.264 -5.349 1.00 77.62 189 HIS A O 1
ATOM 1449 N N . CYS A 1 190 ? -2.614 -13.068 -4.296 1.00 60.56 190 CYS A N 1
ATOM 1450 C CA . CYS A 1 190 ? -2.310 -13.542 -2.942 1.00 60.56 190 CYS A CA 1
ATOM 1451 C C . CYS A 1 190 ? -3.326 -14.584 -2.437 1.00 60.56 190 CYS A C 1
ATOM 1453 O O . CYS A 1 190 ? -3.333 -14.861 -1.234 1.00 60.56 190 CYS A O 1
ATOM 1455 N N . GLY A 1 191 ? -4.225 -15.043 -3.315 1.00 47.84 191 GLY A N 1
ATOM 1456 C CA . GLY A 1 191 ? -5.238 -16.063 -3.042 1.00 47.84 191 GLY A CA 1
ATOM 1457 C C . GLY A 1 191 ? -4.716 -17.470 -3.260 1.00 47.84 191 GLY A C 1
ATOM 1458 O O . GLY A 1 191 ? -3.830 -17.629 -4.127 1.00 47.84 191 GLY A O 1
#

Radius of gyration: 19.3 Å; chains: 1; bounding box: 44×33×58 Å

Foldseek 3Di:
DDLVVVVVVLVVQVVVLCVQQVVLQVVLVVCCVPPVVCNVVSVVSNVVNVVVQLVLLLQQLVQADDDDFDDDVLQVVLLVVLPVVDDPVQNVLCVQAVWGWDQDPSAIWTFWLQWIWHDAAFKIWGFGDDDPDPNHGRSNSRVVLVVVCVVCVPVSVVPTHTRDMDGLVSNLVSHDPSNNVVSVVRNVRND

pLDDT: mean 89.98, std 7.06, range [47.84, 96.75]

Organism: NCBI:txid166793

Sequence (191 aa):
MTPARLSTYARSWTLTMVAQVVPLVAVAALLVTLHPVAAVVAVILLAHAWVIPELYANRGAKVVKPRARMGEDPERTALGLLGDLVGHDARELHARTGLVLERGALGVWLVGEAGALLVRGRRVHCWCVRVPEPSLPSSDRIAHLLLALREDEEGFATVANHAFAGARWRVRRRLPQRQRPALDAAAGHCG

Secondary structure (DSSP, 8-state):
--HHHHHHHHHHHHHHHHHHHHHHHHHHHHHHHH-GGGHHHHHHHHHHHHHHHHHHHHHHHHTTPPPPP--HHHHHHHHHHHHHHS-HHHHHHHHHHS-EEEE-SSSEEEEETTEEEEEETTEEEEEE---S-TTS-HHHHHHHHHHHHHH-HHHHHHHSEEEEEEEHHHHHHHS-GGGHHHHHHHHHTT-